Protein AF-A0A9W8HRA4-F1 (afdb_monomer)

Organism: NCBI:txid2761395

Structure (mmCIF, N/CA/C/O backbone):
data_AF-A0A9W8HRA4-F1
#
_entry.id   AF-A0A9W8HRA4-F1
#
loop_
_atom_site.group_PDB
_atom_site.id
_atom_site.type_symbol
_atom_site.label_atom_id
_atom_site.label_alt_id
_atom_site.label_comp_id
_atom_site.label_asym_id
_atom_site.label_entity_id
_atom_site.label_seq_id
_atom_site.pdbx_PDB_ins_code
_atom_site.Cartn_x
_atom_site.Cartn_y
_atom_site.Cartn_z
_atom_site.occupancy
_atom_site.B_iso_or_equiv
_atom_site.auth_seq_id
_atom_site.auth_comp_id
_atom_site.auth_asym_id
_atom_site.auth_atom_id
_atom_site.pdbx_PDB_model_num
ATOM 1 N N . ILE A 1 1 ? 28.328 -7.305 -12.110 1.00 54.47 1 ILE A N 1
ATOM 2 C CA . ILE A 1 1 ? 28.228 -8.445 -13.050 1.00 54.47 1 ILE A CA 1
ATOM 3 C C . ILE A 1 1 ? 28.652 -7.899 -14.398 1.00 54.47 1 ILE A C 1
ATOM 5 O O . ILE A 1 1 ? 27.866 -7.198 -15.022 1.00 54.47 1 ILE A O 1
ATOM 9 N N . THR A 1 2 ? 29.916 -8.087 -14.759 1.00 65.50 2 THR A N 1
ATOM 10 C CA . THR A 1 2 ? 30.423 -7.736 -16.088 1.00 65.50 2 THR A CA 1
ATOM 11 C C . THR A 1 2 ? 29.948 -8.796 -17.074 1.00 65.50 2 THR A C 1
ATOM 13 O O . THR A 1 2 ? 29.948 -9.982 -16.745 1.00 65.50 2 THR A O 1
ATOM 16 N N . LYS A 1 3 ? 29.469 -8.368 -18.239 1.00 78.75 3 LYS A N 1
ATOM 17 C CA . LYS A 1 3 ? 29.063 -9.257 -19.328 1.00 78.75 3 LYS A CA 1
ATOM 18 C C . LYS A 1 3 ? 30.284 -9.712 -20.133 1.00 78.75 3 LYS A C 1
ATOM 20 O O . LYS A 1 3 ? 31.330 -9.053 -20.127 1.00 78.75 3 LYS A O 1
ATOM 25 N N . ASP A 1 4 ? 30.141 -10.844 -20.817 1.00 81.19 4 ASP A N 1
ATOM 26 C CA . ASP A 1 4 ? 31.211 -11.417 -21.643 1.00 81.19 4 ASP A CA 1
ATOM 27 C C . ASP A 1 4 ? 31.395 -10.633 -22.950 1.00 81.19 4 ASP A C 1
ATOM 29 O O . ASP A 1 4 ? 32.503 -10.556 -23.479 1.00 81.19 4 ASP A O 1
ATOM 33 N N . SER A 1 5 ? 30.330 -9.985 -23.432 1.00 82.19 5 SER A N 1
ATOM 34 C CA . SER A 1 5 ? 30.341 -9.125 -24.618 1.00 82.19 5 SER A CA 1
ATOM 35 C C . SER A 1 5 ? 29.725 -7.754 -24.325 1.00 82.19 5 SER A C 1
ATOM 37 O O . SER A 1 5 ? 28.757 -7.644 -23.572 1.00 82.19 5 SER A O 1
ATOM 39 N N . CYS A 1 6 ? 30.274 -6.695 -24.933 1.00 80.44 6 CYS A N 1
ATOM 40 C CA . CYS A 1 6 ? 29.746 -5.335 -24.775 1.00 80.44 6 CYS A CA 1
ATOM 41 C C . CYS A 1 6 ? 28.330 -5.185 -25.360 1.00 80.44 6 CYS A C 1
ATOM 43 O O . CYS A 1 6 ? 27.532 -4.407 -24.849 1.00 80.44 6 CYS A O 1
ATOM 45 N N . GLU A 1 7 ? 27.996 -5.971 -26.386 1.00 78.94 7 GLU A N 1
ATOM 46 C CA . GLU A 1 7 ? 26.699 -5.927 -27.077 1.00 78.94 7 GLU A CA 1
ATOM 47 C C . GLU A 1 7 ? 25.526 -6.390 -26.192 1.00 78.94 7 GLU A C 1
ATOM 49 O O . GLU A 1 7 ? 24.376 -6.043 -26.454 1.00 78.94 7 GLU A O 1
ATOM 54 N N . GLU A 1 8 ? 25.791 -7.114 -25.097 1.00 80.69 8 GLU A N 1
ATOM 55 C CA . GLU A 1 8 ? 24.762 -7.458 -24.107 1.00 80.69 8 GLU A CA 1
ATOM 56 C C . GLU A 1 8 ? 24.318 -6.260 -23.250 1.00 80.69 8 GLU A C 1
ATOM 58 O O . GLU A 1 8 ? 23.271 -6.321 -22.591 1.00 80.69 8 GLU A O 1
ATOM 63 N N . TYR A 1 9 ? 25.084 -5.165 -23.220 1.00 77.25 9 TYR A N 1
ATOM 64 C CA . TYR A 1 9 ? 24.702 -3.975 -22.468 1.00 77.25 9 TYR A CA 1
ATOM 65 C C . TYR A 1 9 ? 23.689 -3.138 -23.253 1.00 77.25 9 TYR A C 1
ATOM 67 O O . TYR A 1 9 ? 24.026 -2.265 -24.047 1.00 77.25 9 TYR A O 1
ATOM 75 N N . VAL A 1 10 ? 22.411 -3.348 -22.940 1.00 72.12 10 VAL A N 1
ATOM 76 C CA . VAL A 1 10 ? 21.287 -2.601 -23.536 1.00 72.12 10 VAL A CA 1
ATOM 77 C C . VAL A 1 10 ? 21.217 -1.144 -23.045 1.00 72.12 10 VAL A C 1
ATOM 79 O O . VAL A 1 10 ? 20.602 -0.288 -23.677 1.00 72.12 10 VAL A O 1
ATOM 82 N N . LYS A 1 11 ? 21.824 -0.835 -21.891 1.00 78.25 11 LYS A N 1
ATOM 83 C CA . LYS A 1 11 ? 21.786 0.498 -21.268 1.00 78.25 11 LYS A CA 1
ATOM 84 C C . LYS A 1 11 ? 23.156 1.164 -21.325 1.00 78.25 11 LYS A C 1
ATOM 86 O O . LYS A 1 11 ? 24.118 0.608 -20.799 1.00 78.25 11 LYS A O 1
ATOM 91 N N . CYS A 1 12 ? 23.197 2.405 -21.810 1.00 75.69 12 CYS A N 1
ATOM 92 C CA . CYS A 1 12 ? 24.415 3.220 -21.863 1.00 75.69 12 CYS A CA 1
ATOM 93 C C . CYS A 1 12 ? 25.149 3.302 -20.517 1.00 75.69 12 CYS A C 1
ATOM 95 O O . CYS A 1 12 ? 26.348 3.071 -20.449 1.00 75.69 12 CYS A O 1
ATOM 97 N N . GLY A 1 13 ? 24.421 3.527 -19.418 1.00 76.31 13 GLY A N 1
ATOM 98 C CA . GLY A 1 13 ? 25.030 3.622 -18.087 1.00 76.31 13 GLY A CA 1
ATOM 99 C C . GLY A 1 13 ? 25.651 2.315 -17.583 1.00 76.31 13 GLY A C 1
ATOM 100 O O . GLY A 1 13 ? 26.594 2.361 -16.811 1.00 76.31 13 GLY A O 1
ATOM 101 N N . ALA A 1 14 ? 25.157 1.150 -18.018 1.00 80.00 14 ALA A N 1
ATOM 102 C CA . ALA A 1 14 ? 25.789 -0.131 -17.690 1.00 80.00 14 ALA A CA 1
ATOM 103 C C . ALA A 1 14 ? 27.007 -0.407 -18.586 1.00 80.00 14 ALA A C 1
ATOM 105 O O . ALA A 1 14 ? 27.986 -0.971 -18.116 1.00 80.00 14 ALA A O 1
ATOM 106 N N . CYS A 1 15 ? 26.946 0.034 -19.846 1.00 82.00 15 CYS A N 1
ATOM 107 C CA . CYS A 1 15 ? 28.043 -0.037 -20.809 1.00 82.00 15 CYS A CA 1
ATOM 108 C C . CYS A 1 15 ? 29.252 0.807 -20.380 1.00 82.00 15 CYS A C 1
ATOM 110 O O . CYS A 1 15 ? 30.371 0.310 -20.364 1.00 82.00 15 CYS A O 1
ATOM 112 N N . ALA A 1 16 ? 29.020 2.059 -19.971 1.00 76.88 16 ALA A N 1
ATOM 113 C CA . ALA A 1 16 ? 30.069 2.997 -19.564 1.00 76.88 16 ALA A CA 1
ATOM 114 C C . ALA A 1 16 ? 30.768 2.623 -18.240 1.00 76.88 16 ALA A C 1
ATOM 116 O O . ALA A 1 16 ? 31.767 3.234 -17.879 1.00 76.88 16 ALA A O 1
ATOM 117 N N . LEU A 1 17 ? 30.243 1.635 -17.504 1.00 78.94 17 LEU A N 1
ATOM 118 C CA . LEU A 1 17 ? 30.876 1.089 -16.298 1.00 78.94 17 LEU A CA 1
ATOM 119 C C . LEU A 1 17 ? 31.884 -0.032 -16.605 1.00 78.94 17 LEU A C 1
ATOM 121 O O . LEU A 1 17 ? 32.605 -0.445 -15.700 1.00 78.94 17 LEU A O 1
ATOM 125 N N . ASP A 1 18 ? 31.913 -0.560 -17.833 1.00 81.62 18 ASP A N 1
ATOM 126 C CA . ASP A 1 18 ? 32.880 -1.574 -18.266 1.00 81.62 18 ASP A CA 1
ATOM 127 C C . ASP A 1 18 ? 34.018 -0.891 -19.038 1.00 81.62 18 ASP A C 1
ATOM 129 O O . ASP A 1 18 ? 33.813 -0.379 -20.137 1.00 81.62 18 ASP A O 1
ATOM 133 N N . ASP A 1 19 ? 35.235 -0.908 -18.486 1.00 84.06 19 ASP A N 1
ATOM 134 C CA . ASP A 1 19 ? 36.402 -0.200 -19.041 1.00 84.06 19 ASP A CA 1
ATOM 135 C C . ASP A 1 19 ? 36.758 -0.607 -20.483 1.00 84.06 19 ASP A C 1
ATOM 137 O O . ASP A 1 19 ? 37.443 0.136 -21.198 1.00 84.06 19 ASP A O 1
ATOM 141 N N . ARG A 1 20 ? 36.306 -1.790 -20.919 1.00 84.69 20 ARG A N 1
ATOM 142 C CA . ARG A 1 20 ? 36.556 -2.353 -22.255 1.00 84.69 20 ARG A CA 1
ATOM 143 C C . ARG A 1 20 ? 35.586 -1.817 -23.311 1.00 84.69 20 ARG A C 1
ATOM 145 O O . ARG A 1 20 ? 35.891 -1.871 -24.506 1.00 84.69 20 ARG A O 1
ATOM 152 N N . CYS A 1 21 ? 34.430 -1.324 -22.882 1.00 84.38 21 CYS A N 1
ATOM 153 C CA . CYS A 1 21 ? 33.330 -0.921 -23.743 1.00 84.38 21 CYS A CA 1
ATOM 154 C C . CYS A 1 21 ? 33.237 0.607 -23.845 1.00 84.38 21 CYS A C 1
ATOM 156 O O . CYS A 1 21 ? 33.738 1.335 -22.991 1.00 84.38 21 CYS A O 1
ATOM 158 N N . ASN A 1 22 ? 32.615 1.101 -24.912 1.00 82.56 22 ASN A N 1
ATOM 159 C CA . ASN A 1 22 ? 32.216 2.496 -25.044 1.00 82.56 22 ASN A CA 1
ATOM 160 C C . ASN A 1 22 ? 30.891 2.586 -25.836 1.00 82.56 22 ASN A C 1
ATOM 162 O O . ASN A 1 22 ? 30.469 1.616 -26.476 1.00 82.56 22 ASN A O 1
ATOM 166 N N . TRP A 1 23 ? 30.190 3.713 -25.749 1.00 81.44 23 TRP A N 1
ATOM 167 C CA . TRP A 1 23 ? 28.842 3.872 -26.299 1.00 81.44 23 TRP A CA 1
ATOM 168 C C . TRP A 1 23 ? 28.837 4.726 -27.568 1.00 81.44 23 TRP A C 1
ATOM 170 O O . TRP A 1 23 ? 29.483 5.771 -27.608 1.00 81.44 23 TRP A O 1
ATOM 180 N N . SER A 1 24 ? 28.070 4.321 -28.588 1.00 77.94 24 SER A N 1
ATOM 181 C CA . SER A 1 24 ? 27.769 5.181 -29.744 1.00 77.94 24 SER A CA 1
ATOM 182 C C . SER A 1 24 ? 26.401 5.855 -29.552 1.00 77.94 24 SER A C 1
ATOM 184 O O . SER A 1 24 ? 25.370 5.170 -29.543 1.00 77.94 24 SER A O 1
ATOM 186 N N . PRO A 1 25 ? 26.343 7.194 -29.420 1.00 69.56 25 PRO A N 1
ATOM 187 C CA . PRO A 1 25 ? 25.083 7.931 -29.315 1.00 69.56 25 PRO A CA 1
ATOM 188 C C . PRO A 1 25 ? 24.242 7.860 -30.595 1.00 69.56 25 PRO A C 1
ATOM 190 O O . PRO A 1 25 ? 23.014 7.829 -30.514 1.00 69.56 25 PRO A O 1
ATOM 193 N N . GLY A 1 26 ? 24.893 7.823 -31.765 1.00 67.81 26 GLY A N 1
ATOM 194 C CA . GLY A 1 26 ? 24.232 7.818 -33.071 1.00 67.81 26 GLY A CA 1
ATOM 195 C C . GLY A 1 26 ? 23.498 6.511 -33.370 1.00 67.81 26 GLY A C 1
ATOM 196 O O . GLY A 1 26 ? 22.400 6.528 -33.927 1.00 67.81 26 GLY A O 1
ATOM 197 N N . SER A 1 27 ? 24.070 5.380 -32.951 1.00 70.25 27 SER A N 1
ATOM 198 C CA . SER A 1 27 ? 23.511 4.042 -33.194 1.00 70.25 27 SER A CA 1
ATOM 199 C C . SER A 1 27 ? 22.854 3.406 -31.961 1.00 70.25 27 SER A C 1
ATOM 201 O O . SER A 1 27 ? 22.077 2.461 -32.097 1.00 70.25 27 SER A O 1
ATOM 203 N N . GLY A 1 28 ? 23.078 3.957 -30.763 1.00 75.62 28 GLY A N 1
ATOM 204 C CA . GLY A 1 28 ? 22.444 3.513 -29.521 1.00 75.62 28 GLY A CA 1
ATOM 205 C C . GLY A 1 28 ? 22.877 2.116 -29.073 1.00 75.62 28 GLY A C 1
ATOM 206 O O . GLY A 1 28 ? 22.085 1.410 -28.447 1.00 75.62 28 GLY A O 1
ATOM 207 N N . ILE A 1 29 ? 24.102 1.718 -29.421 1.00 77.81 29 ILE A N 1
ATOM 208 C CA . ILE A 1 29 ? 24.689 0.416 -29.094 1.00 77.81 29 ILE A CA 1
ATOM 209 C C . ILE A 1 29 ? 25.944 0.580 -28.235 1.00 77.81 29 ILE A C 1
ATOM 211 O O . ILE A 1 29 ? 26.670 1.574 -28.325 1.00 77.81 29 ILE A O 1
ATOM 215 N N . CYS A 1 30 ? 26.198 -0.435 -27.413 1.00 83.00 30 CYS A N 1
ATOM 216 C CA . CYS A 1 30 ? 27.433 -0.590 -26.662 1.00 83.00 30 CYS A CA 1
ATOM 217 C C . CYS A 1 30 ? 28.392 -1.493 -27.439 1.00 83.00 30 CYS A C 1
ATOM 219 O O . CYS A 1 30 ? 28.029 -2.616 -27.791 1.00 83.00 30 CYS A O 1
ATOM 221 N N . ALA A 1 31 ? 29.615 -1.028 -27.686 1.00 84.62 31 ALA A N 1
ATOM 222 C CA . ALA A 1 31 ? 30.614 -1.780 -28.437 1.00 84.62 31 ALA A CA 1
ATOM 223 C C . ALA A 1 31 ? 31.995 -1.694 -27.777 1.00 84.62 31 ALA A C 1
ATOM 225 O O . ALA A 1 31 ? 32.250 -0.857 -26.913 1.00 84.62 31 ALA A O 1
ATOM 226 N N . LEU A 1 32 ? 32.902 -2.590 -28.169 1.00 84.75 32 LEU A N 1
ATOM 227 C CA . LEU A 1 32 ? 34.288 -2.556 -27.703 1.00 84.75 32 LEU A CA 1
ATOM 228 C C . LEU A 1 32 ? 34.997 -1.300 -28.219 1.00 84.75 32 LEU A C 1
ATOM 230 O O . LEU A 1 32 ? 34.822 -0.913 -29.379 1.00 84.75 32 LEU A O 1
ATOM 234 N N . LYS A 1 33 ? 35.892 -0.742 -27.394 1.00 79.56 33 LYS A N 1
ATOM 235 C CA . LYS A 1 33 ? 36.786 0.365 -27.787 1.00 79.56 33 LYS A CA 1
ATOM 236 C C . LYS A 1 33 ? 37.674 0.026 -28.993 1.00 79.56 33 LYS A C 1
ATOM 238 O O . LYS A 1 33 ? 38.192 0.918 -29.639 1.00 79.56 33 LYS A O 1
ATOM 243 N N . THR A 1 34 ? 37.854 -1.251 -29.317 1.00 76.31 34 THR A N 1
ATOM 244 C CA . THR A 1 34 ? 38.637 -1.717 -30.472 1.00 76.31 34 THR A CA 1
ATOM 245 C C . THR A 1 34 ? 37.792 -2.021 -31.712 1.00 76.31 34 THR A C 1
ATOM 247 O O . THR A 1 34 ? 38.329 -2.492 -32.713 1.00 76.31 34 THR A O 1
ATOM 250 N N . SER A 1 35 ? 36.474 -1.806 -31.660 1.00 73.06 35 SER A N 1
ATOM 251 C CA . SER A 1 35 ? 35.592 -2.055 -32.803 1.00 73.06 35 SER A CA 1
ATOM 252 C C . SER A 1 35 ? 35.799 -1.013 -33.907 1.00 73.06 35 SER A C 1
ATOM 254 O O . SER A 1 35 ? 36.172 0.128 -33.646 1.00 73.06 35 SER A O 1
ATOM 256 N N . SER A 1 36 ? 35.502 -1.382 -35.156 1.00 66.31 36 SER A N 1
ATOM 257 C CA . SER A 1 36 ? 35.582 -0.498 -36.333 1.00 66.31 36 SER A CA 1
ATOM 258 C C . SER A 1 36 ? 34.650 0.719 -36.279 1.00 66.31 36 SER A C 1
ATOM 260 O O . SER A 1 36 ? 34.654 1.537 -37.190 1.00 66.31 36 SER A O 1
ATOM 262 N N . LEU A 1 37 ? 33.824 0.810 -35.239 1.00 64.31 37 LEU A N 1
ATOM 263 C CA . LEU A 1 37 ? 32.931 1.926 -34.966 1.00 64.31 37 LEU A CA 1
ATOM 264 C C . LEU A 1 37 ? 33.610 3.013 -34.115 1.00 64.31 37 LEU A C 1
ATOM 266 O O . LEU A 1 37 ? 32.964 4.013 -33.835 1.00 64.31 37 LEU A O 1
ATOM 270 N N . TYR A 1 38 ? 34.875 2.831 -33.699 1.00 66.50 38 TYR A N 1
ATOM 271 C CA . TYR A 1 38 ? 35.577 3.667 -32.709 1.00 66.50 38 TYR A CA 1
ATOM 272 C C . TYR A 1 38 ? 35.459 5.181 -32.933 1.00 66.50 38 TYR A C 1
ATOM 274 O O . TYR A 1 38 ? 35.296 5.913 -31.962 1.00 66.50 38 TYR A O 1
ATOM 282 N N . ASP A 1 39 ? 35.468 5.642 -34.186 1.00 64.38 39 ASP A N 1
ATOM 283 C CA . ASP A 1 39 ? 35.347 7.069 -34.521 1.00 64.38 39 ASP A CA 1
ATOM 284 C C . ASP A 1 39 ? 33.977 7.689 -34.155 1.00 64.38 39 ASP A C 1
ATOM 286 O O . ASP A 1 39 ? 33.861 8.910 -34.089 1.00 64.38 39 ASP A O 1
ATOM 290 N N . ASP A 1 40 ? 32.954 6.871 -33.880 1.00 66.94 40 ASP A N 1
ATOM 291 C CA . ASP A 1 40 ? 31.604 7.279 -33.450 1.00 66.94 40 ASP A CA 1
ATOM 292 C C . ASP A 1 40 ? 31.299 6.899 -31.981 1.00 66.94 40 ASP A C 1
ATOM 294 O O . ASP A 1 40 ? 30.178 7.075 -31.495 1.00 66.94 40 ASP A O 1
ATOM 298 N N . LEU A 1 41 ? 32.281 6.352 -31.249 1.00 67.50 41 LEU A N 1
ATOM 299 C CA . LEU A 1 41 ? 32.136 6.026 -29.828 1.00 67.50 41 LEU A CA 1
ATOM 300 C C . LEU A 1 41 ? 32.579 7.219 -28.970 1.00 67.50 41 LEU A C 1
ATOM 302 O O . LEU A 1 41 ? 33.697 7.718 -29.087 1.00 67.50 41 LEU A O 1
ATOM 306 N N . THR A 1 42 ? 31.724 7.642 -28.042 1.00 64.25 42 THR A N 1
ATOM 307 C CA . THR A 1 42 ? 32.019 8.730 -27.101 1.00 64.25 42 THR A CA 1
ATOM 308 C C . THR A 1 42 ? 31.694 8.299 -25.677 1.00 64.25 42 THR A C 1
ATOM 310 O O . THR A 1 42 ? 30.650 7.692 -25.458 1.00 64.25 42 THR A O 1
ATOM 313 N N . ASP A 1 43 ? 32.496 8.730 -24.695 1.00 59.59 43 ASP A N 1
ATOM 314 C CA . ASP A 1 43 ? 32.185 8.558 -23.257 1.00 59.59 43 ASP A CA 1
ATOM 315 C C . ASP A 1 43 ? 30.894 9.292 -22.832 1.00 59.59 43 ASP A C 1
ATOM 317 O O . ASP A 1 43 ? 30.400 9.150 -21.711 1.00 59.59 43 ASP A O 1
ATOM 321 N N . ILE A 1 44 ? 30.332 10.109 -23.726 1.00 64.06 44 ILE A N 1
ATOM 322 C CA . ILE A 1 44 ? 29.118 10.868 -23.485 1.00 64.06 44 ILE A CA 1
ATOM 323 C C . ILE A 1 44 ? 27.927 9.945 -23.730 1.00 64.06 44 ILE A C 1
ATOM 325 O O . ILE A 1 44 ? 27.404 9.813 -24.837 1.00 64.06 44 ILE A O 1
ATOM 329 N N . CYS A 1 45 ? 27.455 9.329 -22.651 1.00 67.44 45 CYS A N 1
ATOM 330 C CA . CYS A 1 45 ? 26.095 8.826 -22.588 1.00 67.44 45 CYS A CA 1
ATOM 331 C C . CYS A 1 45 ? 25.121 10.007 -22.679 1.00 67.44 45 CYS A C 1
ATOM 333 O O . CYS A 1 45 ? 24.633 10.491 -21.654 1.00 67.44 45 CYS A O 1
ATOM 335 N N . GLU A 1 46 ? 24.805 10.455 -23.897 1.00 60.69 46 GLU A N 1
ATOM 336 C CA . GLU A 1 46 ? 23.634 11.295 -24.151 1.00 60.69 46 GLU A CA 1
ATOM 337 C C . GLU A 1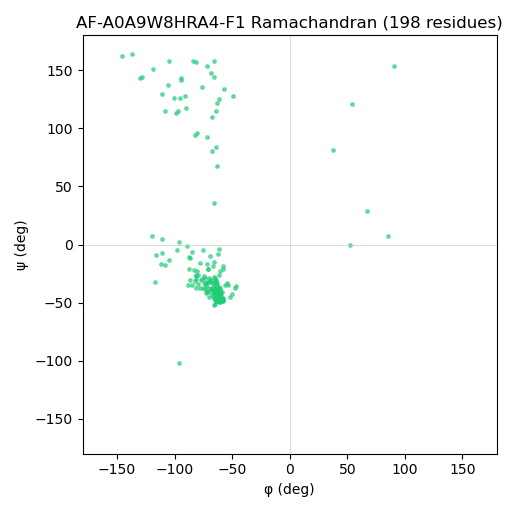 46 ? 22.405 10.416 -23.899 1.00 60.69 46 GLU A C 1
ATOM 339 O O . GLU A 1 46 ? 21.823 9.778 -24.781 1.00 60.69 46 GLU A O 1
ATOM 344 N N . SER A 1 47 ? 22.069 10.288 -22.618 1.00 55.41 47 SER A N 1
ATOM 345 C CA . SER A 1 47 ? 20.827 9.697 -22.165 1.00 55.41 47 SER A CA 1
ATOM 346 C C . SER A 1 47 ? 19.709 10.358 -22.964 1.00 55.41 47 SER A C 1
ATOM 348 O O . SER A 1 47 ? 19.639 11.589 -23.012 1.00 55.41 47 SER A O 1
ATOM 350 N N . ARG A 1 48 ? 18.836 9.563 -23.602 1.00 54.06 48 ARG A N 1
ATOM 351 C CA . ARG A 1 48 ? 17.577 10.039 -24.199 1.00 54.06 48 ARG A CA 1
ATOM 352 C C . ARG A 1 48 ? 16.670 10.584 -23.084 1.00 54.06 48 ARG A C 1
ATOM 354 O O . ARG A 1 48 ? 15.624 10.031 -22.775 1.00 54.06 48 ARG A O 1
ATOM 361 N N . THR A 1 49 ? 17.073 11.692 -22.469 1.00 54.81 49 THR A N 1
ATOM 362 C CA . THR A 1 49 ? 16.418 12.347 -21.338 1.00 54.81 49 THR A CA 1
ATOM 363 C C . THR A 1 49 ? 15.205 13.161 -21.774 1.00 54.81 49 THR A C 1
ATOM 365 O O . THR A 1 49 ? 14.373 13.513 -20.941 1.00 54.81 49 THR A O 1
ATOM 368 N N . ALA A 1 50 ? 15.063 13.462 -23.069 1.00 48.12 50 ALA A N 1
ATOM 369 C CA . ALA A 1 50 ? 13.971 14.293 -23.57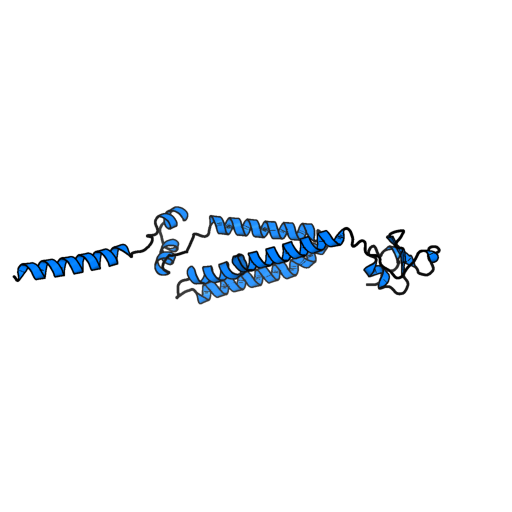3 1.00 48.12 50 ALA A CA 1
ATOM 370 C C . ALA A 1 50 ? 12.585 13.641 -23.392 1.00 48.12 50 ALA A C 1
ATOM 372 O O . ALA A 1 50 ? 11.622 14.355 -23.127 1.00 48.12 50 ALA A O 1
ATOM 373 N N . GLN A 1 51 ? 12.490 12.304 -23.436 1.00 47.50 51 GLN A N 1
ATOM 374 C CA . GLN A 1 51 ? 11.267 11.573 -23.067 1.00 47.50 51 GLN A CA 1
ATOM 375 C C . GLN A 1 51 ? 11.198 11.250 -21.556 1.00 47.50 51 GLN A C 1
ATOM 377 O O . GLN A 1 51 ? 10.116 11.069 -21.006 1.00 47.50 51 GLN A O 1
ATOM 382 N N . GLU A 1 52 ? 12.336 11.238 -20.856 1.00 53.81 52 GLU A N 1
ATOM 383 C CA . GLU A 1 52 ? 12.434 10.894 -19.427 1.00 53.81 52 GLU A CA 1
ATOM 384 C C . GLU A 1 52 ? 12.073 12.055 -18.485 1.00 53.81 52 GLU A C 1
ATOM 386 O O . GLU A 1 52 ? 11.637 11.809 -17.361 1.00 53.81 52 GLU A O 1
ATOM 391 N N . LYS A 1 53 ? 12.217 13.324 -18.899 1.00 56.19 53 LYS A N 1
ATOM 392 C CA . LYS A 1 53 ? 11.910 14.479 -18.025 1.00 56.19 53 LYS A CA 1
ATOM 393 C C . LYS A 1 53 ? 10.435 14.533 -17.617 1.00 56.19 53 LYS A C 1
ATOM 395 O O . LYS A 1 53 ? 10.133 14.818 -16.460 1.00 56.19 53 LYS A O 1
ATOM 400 N N . SER A 1 54 ? 9.518 14.245 -18.542 1.00 62.28 54 SER A N 1
ATOM 401 C CA . SER A 1 54 ? 8.078 14.216 -18.254 1.00 62.28 54 SER A CA 1
ATOM 402 C C . SER A 1 54 ? 7.693 12.992 -17.417 1.00 62.28 54 SER A C 1
ATOM 404 O O . SER A 1 54 ? 6.946 13.124 -16.448 1.00 62.28 54 SER A O 1
ATOM 406 N N . GLY A 1 55 ? 8.257 11.821 -17.731 1.00 72.00 55 GLY A N 1
ATOM 407 C CA . GLY A 1 55 ? 8.022 10.582 -16.985 1.00 72.00 55 GLY A CA 1
ATOM 408 C C . GLY A 1 55 ? 8.555 10.624 -15.551 1.00 72.00 55 GLY A C 1
ATOM 409 O O . GLY A 1 55 ? 7.875 10.175 -14.632 1.00 72.00 55 GLY A O 1
ATOM 410 N N . THR A 1 56 ? 9.725 11.229 -15.336 1.00 79.88 56 THR A N 1
ATOM 411 C CA . THR A 1 56 ? 10.348 11.345 -14.008 1.00 79.88 56 THR A CA 1
ATOM 412 C C . THR A 1 56 ? 9.519 12.226 -13.078 1.00 79.88 56 THR A C 1
ATOM 414 O O . THR A 1 56 ? 9.250 11.832 -11.943 1.00 79.88 56 THR A O 1
ATOM 417 N N . TRP A 1 57 ? 9.051 13.390 -13.548 1.00 85.06 57 TRP A N 1
ATOM 418 C CA . TRP A 1 57 ? 8.190 14.251 -12.731 1.00 85.06 57 TRP A CA 1
ATOM 419 C C . TRP A 1 57 ? 6.830 13.630 -12.456 1.00 85.06 57 TRP A C 1
ATOM 421 O O . TRP A 1 57 ? 6.325 13.763 -11.344 1.00 85.06 57 TRP A O 1
ATOM 431 N N . LEU A 1 58 ? 6.263 12.910 -13.425 1.00 86.12 58 LEU A N 1
ATOM 432 C CA . LEU A 1 58 ? 5.020 12.176 -13.219 1.00 86.12 58 LEU A CA 1
ATOM 433 C C . LEU A 1 58 ? 5.193 11.058 -12.180 1.00 86.12 58 LEU A C 1
ATOM 435 O O . LEU A 1 58 ? 4.375 10.943 -11.269 1.00 86.12 58 LEU A O 1
ATOM 439 N N . ALA A 1 59 ? 6.278 10.282 -12.262 1.00 85.75 59 ALA A N 1
ATOM 440 C CA . ALA A 1 59 ? 6.596 9.243 -11.287 1.00 85.75 59 ALA A CA 1
ATOM 441 C C . ALA A 1 59 ? 6.796 9.836 -9.882 1.00 85.75 59 ALA A C 1
ATOM 443 O O . ALA A 1 59 ? 6.194 9.357 -8.922 1.00 85.75 59 ALA A O 1
ATOM 444 N N . LEU A 1 60 ? 7.554 10.930 -9.763 1.00 88.50 60 LEU A N 1
ATOM 445 C CA . LEU A 1 60 ? 7.771 11.627 -8.493 1.00 88.50 60 LEU A CA 1
ATOM 446 C C . LEU A 1 60 ? 6.475 12.197 -7.911 1.00 88.50 60 LEU A C 1
ATOM 448 O O . LEU A 1 60 ? 6.182 11.966 -6.740 1.00 88.50 60 LEU A O 1
ATOM 452 N N . ALA A 1 61 ? 5.671 12.891 -8.719 1.00 92.38 61 ALA A N 1
ATOM 453 C CA . ALA A 1 61 ? 4.382 13.422 -8.284 1.00 92.38 61 ALA A CA 1
ATOM 454 C C . ALA A 1 61 ? 3.444 12.299 -7.820 1.00 92.38 61 ALA A C 1
ATOM 456 O O . ALA A 1 61 ? 2.812 12.418 -6.770 1.00 92.38 61 ALA A O 1
ATOM 457 N N . SER A 1 62 ? 3.396 11.183 -8.556 1.00 88.69 62 SER A N 1
ATOM 458 C CA . SER A 1 62 ? 2.570 10.028 -8.196 1.00 88.69 62 SER A CA 1
ATOM 459 C C . SER A 1 62 ? 3.021 9.366 -6.889 1.00 88.69 62 SER A C 1
ATOM 461 O O . SER A 1 62 ? 2.180 9.020 -6.062 1.00 88.69 62 SER A O 1
ATOM 463 N N . LEU A 1 63 ? 4.334 9.268 -6.650 1.00 89.94 63 LEU A N 1
ATOM 464 C CA . LEU A 1 63 ? 4.891 8.742 -5.406 1.00 89.94 63 LEU A CA 1
ATOM 465 C C . LEU A 1 63 ? 4.559 9.650 -4.217 1.00 89.94 63 LEU A C 1
ATOM 467 O O . LEU A 1 63 ? 4.120 9.160 -3.180 1.00 89.94 63 LEU A O 1
ATOM 471 N N . ILE A 1 64 ? 4.731 10.967 -4.367 1.00 94.69 64 ILE A N 1
ATOM 472 C CA . ILE A 1 64 ? 4.403 11.941 -3.316 1.00 94.69 64 ILE A CA 1
ATOM 473 C C . ILE A 1 64 ? 2.915 11.864 -2.975 1.00 94.69 64 ILE A C 1
ATOM 475 O O . ILE A 1 64 ? 2.551 11.790 -1.802 1.00 94.69 64 ILE A O 1
ATOM 479 N N . PHE A 1 65 ? 2.056 11.836 -3.994 1.00 93.12 65 PHE A N 1
ATOM 480 C CA . PHE A 1 65 ? 0.616 11.704 -3.810 1.00 93.12 65 PHE A CA 1
ATOM 481 C C . PHE A 1 65 ? 0.248 10.393 -3.104 1.00 93.12 65 PHE A C 1
ATOM 483 O O . PHE A 1 65 ? -0.527 10.406 -2.148 1.00 93.12 65 PHE A O 1
ATOM 490 N N . TYR A 1 66 ? 0.851 9.2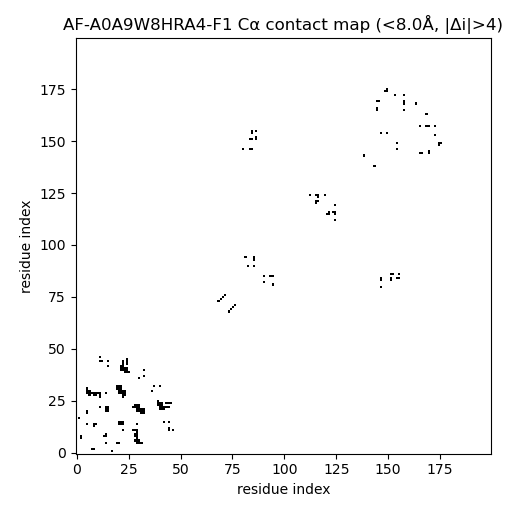73 -3.514 1.00 89.25 66 TYR A N 1
ATOM 491 C CA . TYR A 1 66 ? 0.670 7.977 -2.863 1.00 89.25 66 TYR A CA 1
ATOM 492 C C . TYR A 1 66 ? 1.056 8.022 -1.378 1.00 89.25 66 TYR A C 1
ATOM 494 O O . TYR A 1 66 ? 0.269 7.606 -0.528 1.00 89.25 66 TYR A O 1
ATOM 502 N N . VAL A 1 67 ? 2.225 8.578 -1.045 1.00 91.25 67 VAL A N 1
ATOM 503 C CA . VAL A 1 67 ? 2.696 8.690 0.345 1.00 91.25 67 VAL A CA 1
ATOM 504 C C . VAL A 1 67 ? 1.789 9.607 1.169 1.00 91.25 67 VAL A C 1
ATOM 506 O O . VAL A 1 67 ? 1.477 9.282 2.313 1.00 91.25 67 VAL A O 1
ATOM 509 N N . ALA A 1 68 ? 1.312 10.716 0.598 1.00 91.88 68 ALA A N 1
ATOM 510 C CA . ALA A 1 68 ? 0.383 11.621 1.272 1.00 91.88 68 ALA A CA 1
ATOM 511 C C . ALA A 1 68 ? -0.953 10.934 1.600 1.00 91.88 68 ALA A C 1
ATOM 513 O O . ALA A 1 68 ? -1.429 11.009 2.734 1.00 91.88 68 ALA A O 1
ATOM 514 N N . MET A 1 69 ? -1.535 10.211 0.638 1.00 89.19 69 MET A N 1
ATOM 515 C CA . MET A 1 69 ? -2.768 9.445 0.855 1.00 89.19 69 MET A CA 1
ATOM 516 C C . MET A 1 69 ? -2.565 8.308 1.860 1.00 89.19 69 MET A C 1
ATOM 518 O O . MET A 1 69 ? -3.422 8.076 2.713 1.00 89.19 69 MET A O 1
ATOM 522 N N . TYR A 1 70 ? -1.416 7.631 1.808 1.00 87.44 70 TYR A N 1
ATOM 523 C CA . TYR A 1 70 ? -1.053 6.617 2.792 1.00 87.44 70 TYR A CA 1
ATOM 524 C C . TYR A 1 70 ? -0.975 7.214 4.202 1.00 87.44 70 TYR A C 1
ATOM 526 O O . TYR A 1 70 ? -1.554 6.652 5.126 1.00 87.44 70 TYR A O 1
ATOM 534 N N . ALA A 1 71 ? -0.336 8.374 4.371 1.00 87.88 71 ALA A N 1
ATOM 535 C CA . ALA A 1 71 ? -0.202 9.032 5.668 1.00 87.88 71 ALA A CA 1
ATOM 536 C C . ALA A 1 71 ? -1.557 9.426 6.282 1.00 87.88 71 ALA A C 1
ATOM 538 O O . ALA A 1 71 ? -1.764 9.231 7.478 1.00 87.88 71 ALA A O 1
ATOM 539 N N . VAL A 1 72 ? -2.493 9.945 5.480 1.00 85.88 72 VAL A N 1
ATOM 540 C CA . VAL A 1 72 ? -3.830 10.337 5.966 1.00 85.88 72 VAL A CA 1
ATOM 541 C C . VAL A 1 72 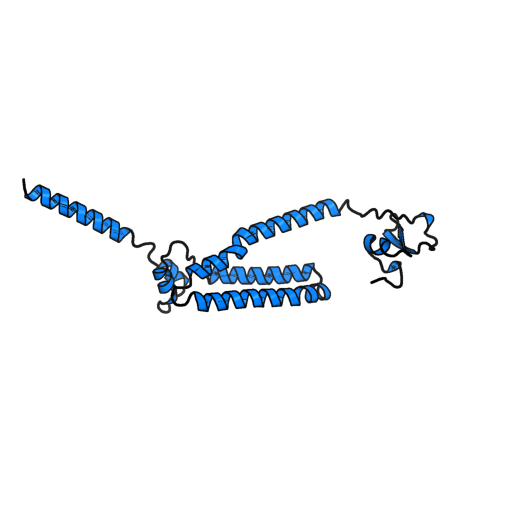? -4.723 9.118 6.217 1.00 85.88 72 VAL A C 1
ATOM 543 O O . VAL A 1 72 ? -5.498 9.104 7.170 1.00 85.88 72 VAL A O 1
ATOM 546 N N . GLY A 1 73 ? -4.623 8.100 5.362 1.00 83.38 73 GLY A N 1
ATOM 547 C CA . GLY A 1 73 ? -5.475 6.920 5.399 1.00 83.38 73 GLY A CA 1
ATOM 548 C C . GLY A 1 73 ? -4.841 5.747 6.144 1.00 83.38 73 GLY A C 1
ATOM 549 O O . GLY A 1 73 ? -4.848 5.675 7.373 1.00 83.38 73 GLY A O 1
ATOM 550 N N . LEU A 1 74 ? -4.318 4.793 5.369 1.00 80.94 74 LEU A N 1
ATOM 551 C CA . LEU A 1 74 ? -3.863 3.473 5.831 1.00 80.94 74 LEU A CA 1
ATOM 552 C C . LEU A 1 74 ? -2.733 3.516 6.871 1.00 80.94 74 LEU A C 1
ATOM 554 O O . LEU A 1 74 ? -2.569 2.560 7.623 1.00 80.94 74 LEU A O 1
ATOM 558 N N . GLY A 1 75 ? -1.968 4.604 6.930 1.00 83.00 75 GLY A N 1
ATOM 559 C CA . GLY A 1 75 ? -0.866 4.776 7.868 1.00 83.00 75 GLY A CA 1
ATOM 560 C C . GLY A 1 75 ? -1.321 5.006 9.307 1.00 83.00 75 GLY A C 1
ATOM 561 O O . GLY A 1 75 ? -0.659 4.524 10.219 1.00 83.00 75 GLY A O 1
ATOM 562 N N . ASN A 1 76 ? -2.450 5.694 9.520 1.00 83.88 76 ASN A N 1
ATOM 563 C CA . ASN A 1 76 ? -2.935 6.063 10.857 1.00 83.88 76 ASN A CA 1
ATOM 564 C C . ASN A 1 76 ? -4.289 5.428 11.215 1.00 83.88 76 ASN A C 1
ATOM 566 O O . ASN A 1 76 ? -4.513 5.094 12.380 1.00 83.88 76 ASN A O 1
ATOM 570 N N . LEU A 1 77 ? -5.178 5.209 10.237 1.00 85.69 77 LEU A N 1
ATOM 571 C CA . LEU A 1 77 ? -6.529 4.684 10.478 1.00 85.69 77 LEU A CA 1
ATOM 572 C C . LEU A 1 77 ? -6.555 3.323 11.196 1.00 85.69 77 LEU A C 1
ATOM 574 O O . LEU A 1 77 ? -7.304 3.211 12.164 1.00 85.69 77 LEU A O 1
ATOM 578 N N . PRO A 1 78 ? -5.769 2.296 10.806 1.00 84.94 78 PRO A N 1
ATOM 579 C CA . PRO A 1 78 ? -5.846 0.985 11.454 1.00 84.94 78 PRO A CA 1
ATOM 580 C C . PRO A 1 78 ? -5.473 1.037 12.936 1.00 84.94 78 PRO A C 1
ATOM 582 O O . PRO A 1 78 ? -6.132 0.411 13.763 1.00 84.94 78 PRO A O 1
ATOM 585 N N . TRP A 1 79 ? -4.457 1.832 13.281 1.00 85.12 79 TRP A N 1
ATOM 586 C CA . TRP A 1 79 ? -4.008 2.010 14.662 1.00 85.12 79 TRP A CA 1
ATOM 587 C C . TRP A 1 79 ? -5.036 2.766 15.502 1.00 85.12 79 TRP A C 1
ATOM 589 O O . TRP A 1 79 ? -5.271 2.413 16.659 1.00 85.12 79 TRP A O 1
ATOM 599 N N . LEU A 1 80 ? -5.681 3.773 14.907 1.00 85.00 80 LEU A N 1
ATOM 600 C CA . LEU A 1 80 ? -6.744 4.534 15.551 1.00 85.00 80 LEU A CA 1
ATOM 601 C C . LEU A 1 80 ? -7.971 3.652 15.812 1.00 85.00 80 LEU A C 1
ATOM 603 O O . LEU A 1 80 ? -8.409 3.529 16.954 1.00 85.00 80 LEU A O 1
ATOM 607 N N . ILE A 1 81 ? -8.466 2.964 14.783 1.00 82.00 81 ILE A N 1
ATOM 608 C CA . ILE A 1 81 ? -9.640 2.087 14.868 1.00 82.00 81 ILE A CA 1
ATOM 609 C C . ILE A 1 81 ? -9.399 0.947 15.866 1.00 82.00 81 ILE A C 1
ATOM 611 O O . ILE A 1 81 ? -10.269 0.628 16.673 1.00 82.00 81 ILE A O 1
ATOM 615 N N . GLN A 1 82 ? -8.195 0.371 15.889 1.00 82.12 82 GLN A N 1
ATOM 616 C CA . GLN A 1 82 ? -7.794 -0.626 16.884 1.00 82.12 82 GLN A CA 1
ATOM 617 C C . GLN A 1 82 ? -7.939 -0.111 18.328 1.00 82.12 82 GLN A C 1
ATOM 619 O O . GLN A 1 82 ? -8.293 -0.876 19.228 1.00 82.12 82 GLN A O 1
ATOM 624 N N . SER A 1 83 ? -7.698 1.179 18.570 1.00 82.44 83 SER A N 1
ATOM 625 C CA . SER A 1 83 ? -7.895 1.780 19.891 1.00 82.44 83 SER A CA 1
ATOM 626 C C . SER A 1 83 ? -9.374 2.032 20.227 1.00 82.44 83 SER A C 1
ATOM 628 O O . SER A 1 83 ? -9.746 1.929 21.398 1.00 82.44 83 SER A O 1
ATOM 630 N N . GLU A 1 84 ? -10.220 2.283 19.223 1.00 80.50 84 GLU A N 1
ATOM 631 C CA . GLU A 1 84 ? -11.661 2.539 19.377 1.00 80.50 84 GLU A CA 1
ATOM 632 C C . GLU A 1 84 ? -12.497 1.258 19.521 1.00 80.50 84 GLU A C 1
ATOM 634 O O . GLU A 1 84 ? -13.445 1.228 20.302 1.00 80.50 84 GLU A O 1
ATOM 639 N N . ILE A 1 85 ? -12.144 0.182 18.809 1.00 76.62 85 ILE A N 1
ATOM 640 C CA . ILE A 1 85 ? -12.916 -1.073 18.797 1.00 76.62 85 ILE A CA 1
ATOM 641 C C . ILE A 1 85 ? -12.661 -1.911 20.056 1.00 76.62 85 ILE A C 1
ATOM 643 O O . ILE A 1 85 ? -13.571 -2.560 20.576 1.00 76.62 85 ILE A O 1
ATOM 647 N N . PHE A 1 86 ? -11.423 -1.940 20.559 1.00 78.88 86 PHE A N 1
ATOM 648 C CA . PHE A 1 86 ? -11.076 -2.823 21.671 1.00 78.88 86 PHE A CA 1
ATOM 649 C C . PHE A 1 86 ? -11.287 -2.161 23.039 1.00 78.88 86 PHE A C 1
ATOM 651 O O . PHE A 1 86 ? -10.586 -1.213 23.406 1.00 78.88 86 PHE A O 1
ATOM 658 N N . GLY A 1 87 ? -12.199 -2.733 23.833 1.00 73.75 87 GLY A N 1
ATOM 659 C CA . GLY A 1 87 ? -12.443 -2.355 25.229 1.00 73.75 87 GLY A CA 1
ATOM 660 C C . GLY A 1 87 ? -11.256 -2.648 26.162 1.00 73.75 87 GLY A C 1
ATOM 661 O O . GLY A 1 87 ? -10.411 -3.504 25.878 1.00 73.75 87 GLY A O 1
ATOM 662 N N . GLN A 1 88 ? -11.199 -1.949 27.304 1.00 74.62 88 GLN A N 1
ATOM 663 C CA . GLN A 1 88 ? -10.018 -1.895 28.185 1.00 74.62 88 GLN A CA 1
ATOM 664 C C . GLN A 1 88 ? -9.487 -3.270 28.637 1.00 74.62 88 GLN A C 1
ATOM 666 O O . GLN A 1 88 ? -8.277 -3.440 28.762 1.00 74.62 88 GLN A O 1
ATOM 671 N N . GLY A 1 89 ? -10.357 -4.269 28.824 1.00 78.12 89 GLY A N 1
ATOM 672 C CA . GLY A 1 89 ? -9.957 -5.596 29.310 1.00 78.12 89 GLY A CA 1
ATOM 673 C C . GLY A 1 89 ? -9.212 -6.476 28.294 1.00 78.12 89 GLY A C 1
ATOM 674 O O . GLY A 1 89 ? -8.398 -7.306 28.692 1.00 78.12 89 GLY A O 1
ATOM 675 N N . ILE A 1 90 ? -9.457 -6.309 26.987 1.00 82.69 90 ILE A N 1
ATOM 676 C CA . ILE A 1 90 ? -8.861 -7.163 25.934 1.00 82.69 90 ILE A CA 1
ATOM 677 C C . ILE A 1 90 ? -7.927 -6.411 24.984 1.00 82.69 90 ILE A C 1
ATOM 679 O O . ILE A 1 90 ? -7.232 -7.046 24.189 1.00 82.69 90 ILE A O 1
ATOM 683 N N . ARG A 1 91 ? -7.882 -5.076 25.079 1.00 84.31 91 ARG A N 1
ATOM 684 C CA . ARG A 1 91 ? -7.146 -4.189 24.167 1.00 84.31 91 ARG A CA 1
ATOM 685 C C . ARG A 1 91 ? -5.694 -4.601 23.956 1.00 84.31 91 ARG A C 1
ATOM 687 O O . ARG A 1 91 ? -5.235 -4.604 22.820 1.00 84.31 91 ARG A O 1
ATOM 694 N N . SER A 1 92 ? -4.994 -4.991 25.021 1.00 85.31 92 SER A N 1
ATOM 695 C CA . SER A 1 92 ? -3.594 -5.417 24.920 1.00 85.31 92 SER A CA 1
ATOM 696 C C . SER A 1 92 ? -3.443 -6.707 24.101 1.00 85.31 92 SER A C 1
ATOM 698 O O . SER A 1 92 ? -2.716 -6.725 23.114 1.00 85.31 92 SER A O 1
ATOM 700 N N . LYS A 1 93 ? -4.208 -7.763 24.423 1.00 87.38 93 LYS A N 1
ATOM 701 C CA . LYS A 1 93 ? -4.132 -9.054 23.715 1.00 87.38 93 LYS A CA 1
ATOM 702 C C . LYS A 1 93 ? -4.554 -8.935 22.250 1.00 87.38 93 LYS A C 1
ATOM 704 O O . LYS A 1 93 ? -3.840 -9.400 21.366 1.00 87.38 93 LYS A O 1
ATOM 709 N N . ALA A 1 94 ? -5.699 -8.301 22.000 1.00 86.19 94 ALA A N 1
ATOM 710 C CA . ALA A 1 94 ? -6.212 -8.103 20.648 1.00 86.19 94 ALA A CA 1
ATOM 711 C C . ALA A 1 94 ? -5.270 -7.216 19.822 1.00 86.19 94 ALA A C 1
ATOM 713 O O . ALA A 1 94 ? -4.983 -7.519 18.664 1.00 86.19 94 ALA A O 1
ATOM 714 N N . GLY A 1 95 ? -4.712 -6.176 20.447 1.00 88.75 95 GLY A N 1
ATOM 715 C CA . GLY A 1 95 ? -3.763 -5.292 19.797 1.00 88.75 95 GLY A CA 1
ATOM 716 C C . GLY A 1 95 ? -2.437 -5.964 19.445 1.00 88.75 95 GLY A C 1
ATOM 717 O O . GLY A 1 95 ? -1.919 -5.735 18.357 1.00 88.75 95 GLY A O 1
ATOM 718 N N . SER A 1 96 ? -1.903 -6.837 20.305 1.00 90.12 96 SER A N 1
ATOM 719 C CA . SER A 1 96 ? -0.691 -7.607 19.993 1.00 90.12 96 SER A CA 1
ATOM 720 C C . SER A 1 96 ? -0.889 -8.555 18.811 1.00 90.12 96 SER A C 1
ATOM 722 O O . SER A 1 96 ? 0.003 -8.656 17.973 1.00 90.12 96 SER A O 1
ATOM 724 N N . ILE A 1 97 ? -2.048 -9.217 18.715 1.00 91.94 97 ILE A N 1
ATOM 725 C CA . ILE A 1 97 ? -2.370 -10.103 17.586 1.00 91.94 97 ILE A CA 1
ATOM 726 C C . ILE A 1 97 ? -2.465 -9.292 16.290 1.00 91.94 97 ILE A C 1
ATOM 728 O O . ILE A 1 97 ? -1.833 -9.657 15.304 1.00 91.94 97 ILE A O 1
ATOM 732 N N . ALA A 1 98 ? -3.183 -8.163 16.306 1.00 90.12 98 ALA A N 1
ATOM 733 C CA . ALA A 1 98 ? -3.311 -7.285 15.143 1.00 90.12 98 ALA A CA 1
ATOM 734 C C . ALA A 1 98 ? -1.944 -6.776 14.652 1.00 90.12 98 ALA A C 1
ATOM 736 O O . ALA A 1 98 ? -1.622 -6.879 13.466 1.00 90.12 98 ALA A O 1
ATOM 737 N N . THR A 1 99 ? -1.101 -6.306 15.576 1.00 91.56 99 THR A N 1
ATOM 738 C CA . THR A 1 99 ? 0.265 -5.866 15.272 1.00 91.56 99 THR A CA 1
ATOM 739 C C . THR A 1 99 ? 1.108 -7.015 14.719 1.00 91.56 99 THR A C 1
ATOM 741 O O . THR A 1 99 ? 1.784 -6.837 13.709 1.00 91.56 99 THR A O 1
ATOM 744 N N . ALA A 1 100 ? 1.046 -8.210 15.314 1.00 93.88 100 ALA A N 1
ATOM 745 C CA . ALA A 1 100 ? 1.776 -9.375 14.817 1.00 93.88 100 ALA A CA 1
ATOM 746 C C . ALA A 1 100 ? 1.370 -9.720 13.376 1.00 93.88 100 ALA A C 1
ATOM 748 O O . ALA A 1 100 ? 2.238 -9.856 12.518 1.00 93.88 100 ALA A O 1
ATOM 749 N N . THR A 1 101 ? 0.067 -9.767 13.074 1.00 91.69 101 THR A N 1
ATOM 750 C CA . THR A 1 101 ? -0.430 -10.011 11.712 1.00 91.69 101 THR A CA 1
ATOM 751 C C . THR A 1 101 ? 0.036 -8.937 10.727 1.00 91.69 101 THR A C 1
ATOM 753 O O . THR A 1 101 ? 0.406 -9.268 9.597 1.00 91.69 101 THR A O 1
ATOM 756 N N . ASN A 1 102 ? 0.076 -7.665 11.141 1.00 91.56 102 ASN A N 1
ATOM 757 C CA . ASN A 1 102 ? 0.599 -6.577 10.313 1.00 91.56 102 ASN A CA 1
ATOM 758 C C . ASN A 1 102 ? 2.082 -6.788 9.964 1.00 91.56 102 ASN A C 1
ATOM 760 O O . ASN A 1 102 ? 2.452 -6.740 8.790 1.00 91.56 102 ASN A O 1
ATOM 764 N N . TRP A 1 103 ? 2.927 -7.084 10.953 1.00 93.69 103 TRP A N 1
ATOM 765 C CA . TRP A 1 103 ? 4.355 -7.320 10.721 1.00 93.69 103 TRP A CA 1
ATOM 766 C C . TRP A 1 103 ? 4.618 -8.594 9.918 1.00 93.69 103 TRP A C 1
ATOM 768 O O . TRP A 1 103 ? 5.464 -8.587 9.026 1.00 93.69 103 TRP A O 1
ATOM 778 N N . THR A 1 104 ? 3.863 -9.667 10.161 1.00 95.12 104 THR A N 1
ATOM 779 C CA . THR A 1 104 ? 3.947 -10.891 9.354 1.00 95.12 104 THR A CA 1
ATOM 780 C C . THR A 1 104 ? 3.581 -10.619 7.897 1.00 95.12 104 THR A C 1
ATOM 782 O O . THR A 1 104 ? 4.284 -11.067 6.995 1.00 95.12 104 THR A O 1
ATOM 785 N N . SER A 1 105 ? 2.528 -9.838 7.648 1.00 90.62 105 SER A N 1
ATOM 786 C CA . SER A 1 105 ? 2.132 -9.462 6.287 1.00 90.62 105 SER A CA 1
ATOM 787 C C . SER A 1 105 ? 3.216 -8.627 5.602 1.00 90.62 105 SER A C 1
ATOM 789 O O . SER A 1 105 ? 3.581 -8.914 4.464 1.00 90.62 105 SER A O 1
ATOM 791 N N . ASN A 1 106 ? 3.803 -7.657 6.312 1.00 91.62 106 ASN A N 1
ATOM 792 C CA . ASN A 1 106 ? 4.942 -6.880 5.812 1.00 91.62 106 ASN A CA 1
ATOM 793 C C . ASN A 1 106 ? 6.145 -7.767 5.459 1.00 91.62 106 ASN A C 1
ATOM 795 O O . ASN A 1 106 ? 6.783 -7.563 4.424 1.00 91.62 106 ASN A O 1
ATOM 799 N N . PHE A 1 107 ? 6.439 -8.776 6.281 1.00 93.50 107 PHE A N 1
ATOM 800 C CA . PHE A 1 107 ? 7.509 -9.732 6.007 1.00 93.50 107 PHE A CA 1
ATOM 801 C C . PHE A 1 107 ? 7.236 -10.546 4.735 1.00 93.50 107 PHE A C 1
ATOM 803 O O . PHE A 1 107 ? 8.109 -10.648 3.873 1.00 93.50 107 PHE A O 1
ATOM 810 N N . ILE A 1 108 ? 6.013 -11.063 4.575 1.00 93.12 108 ILE A N 1
ATOM 811 C CA . ILE A 1 108 ? 5.608 -11.821 3.382 1.00 93.12 108 ILE A CA 1
ATOM 812 C C . ILE A 1 108 ? 5.766 -10.966 2.123 1.00 93.12 108 ILE A C 1
ATOM 814 O O . ILE A 1 108 ? 6.377 -11.415 1.153 1.00 93.12 108 ILE A O 1
ATOM 818 N N . VAL A 1 109 ? 5.266 -9.727 2.139 1.00 90.69 109 VAL A N 1
ATOM 819 C CA . VAL A 1 109 ? 5.397 -8.803 1.003 1.00 90.69 109 VAL A CA 1
ATOM 820 C C . VAL A 1 109 ? 6.870 -8.537 0.694 1.00 90.69 109 VAL A C 1
ATOM 822 O O . VAL A 1 109 ? 7.276 -8.629 -0.460 1.00 90.69 109 VAL A O 1
ATOM 825 N N . SER A 1 110 ? 7.695 -8.290 1.714 1.00 91.25 110 SER A N 1
ATOM 826 C CA . SER A 1 110 ? 9.124 -8.003 1.531 1.00 91.25 110 SER A CA 1
ATOM 827 C C . SER A 1 110 ? 9.876 -9.157 0.861 1.00 91.25 110 SER A C 1
ATOM 829 O O . SER A 1 110 ? 10.669 -8.925 -0.050 1.00 91.25 110 SER A O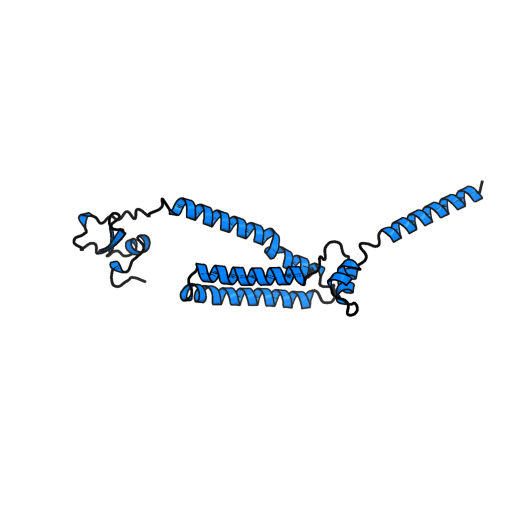 1
ATOM 831 N N . VAL A 1 111 ? 9.608 -10.402 1.267 1.00 92.00 111 VAL A N 1
ATOM 832 C CA . VAL A 1 111 ? 10.256 -11.592 0.687 1.00 92.00 111 VAL A CA 1
ATOM 833 C C . VAL A 1 111 ? 9.748 -11.874 -0.728 1.00 92.00 111 VAL A C 1
ATOM 835 O O . VAL A 1 111 ? 10.525 -12.223 -1.612 1.00 92.00 111 VAL A O 1
ATOM 838 N N . THR A 1 112 ? 8.448 -11.712 -0.968 1.00 89.44 112 THR A N 1
ATOM 839 C CA . THR A 1 112 ? 7.826 -12.069 -2.253 1.00 89.44 112 THR A CA 1
ATOM 840 C C . THR A 1 112 ? 8.002 -11.002 -3.332 1.00 89.44 112 THR A C 1
ATOM 842 O O . THR A 1 112 ? 8.027 -11.338 -4.516 1.00 89.44 112 THR A O 1
ATOM 845 N N . PHE A 1 113 ? 8.162 -9.727 -2.963 1.00 87.00 113 PHE A N 1
ATOM 846 C CA . PHE A 1 113 ? 8.244 -8.612 -3.907 1.00 87.00 113 PHE A CA 1
ATOM 847 C C . PHE A 1 113 ? 9.424 -8.740 -4.881 1.00 87.00 113 PHE A C 1
ATOM 849 O O . PHE A 1 113 ? 9.236 -8.651 -6.097 1.00 87.00 113 PHE A O 1
ATOM 856 N N . LEU A 1 114 ? 10.635 -9.003 -4.378 1.00 84.81 114 LEU A N 1
ATOM 857 C CA . LEU A 1 114 ? 11.812 -9.116 -5.245 1.00 84.81 114 LEU A CA 1
ATOM 858 C C . LEU A 1 114 ? 11.701 -10.332 -6.177 1.00 84.81 114 LEU A C 1
ATOM 860 O O . LEU A 1 114 ? 11.964 -10.228 -7.371 1.00 84.81 114 LEU A O 1
ATOM 864 N N . THR A 1 115 ? 11.231 -11.468 -5.662 1.00 84.38 115 THR A N 1
ATOM 865 C CA . THR A 1 115 ? 11.018 -12.672 -6.471 1.00 84.38 115 THR A CA 1
ATOM 866 C C . THR A 1 115 ? 9.968 -12.439 -7.563 1.00 84.38 115 THR A C 1
ATOM 868 O O . THR A 1 115 ? 10.202 -12.775 -8.721 1.00 84.38 115 THR A O 1
ATOM 871 N N . MET A 1 116 ? 8.836 -11.801 -7.250 1.00 82.19 116 MET A N 1
ATOM 872 C CA . MET A 1 116 ? 7.793 -11.512 -8.245 1.00 82.19 116 MET A CA 1
ATOM 873 C C . MET A 1 116 ? 8.246 -10.541 -9.334 1.00 82.19 116 MET A C 1
ATOM 875 O O . MET A 1 116 ? 7.947 -10.762 -10.509 1.00 82.19 116 MET A O 1
ATOM 879 N N . THR A 1 117 ? 8.986 -9.492 -8.970 1.00 82.44 117 THR A N 1
ATOM 880 C CA . THR A 1 117 ? 9.461 -8.506 -9.953 1.00 82.44 117 THR A CA 1
ATOM 881 C C . THR A 1 117 ? 10.421 -9.122 -10.973 1.00 82.44 117 THR A C 1
ATOM 883 O O . THR A 1 117 ? 10.393 -8.716 -12.136 1.00 82.44 117 THR A O 1
ATOM 886 N N . LEU A 1 118 ? 11.192 -10.143 -10.579 1.00 79.31 118 LEU A N 1
ATOM 887 C CA . LEU A 1 118 ? 12.065 -10.917 -11.468 1.00 79.31 118 LEU A CA 1
ATOM 888 C C . LEU A 1 118 ? 11.296 -11.867 -12.401 1.00 79.31 118 LEU A C 1
ATOM 890 O O . LEU A 1 118 ? 11.701 -12.040 -13.547 1.00 79.31 118 LEU A O 1
ATOM 894 N N . HIS A 1 119 ? 10.193 -12.466 -11.940 1.00 78.62 119 HIS A N 1
ATOM 895 C CA . HIS A 1 119 ? 9.437 -13.453 -12.724 1.00 78.62 119 HIS A CA 1
ATOM 896 C C . HIS A 1 119 ? 8.354 -12.855 -13.635 1.00 78.62 119 HIS A C 1
ATOM 898 O O . HIS A 1 119 ? 8.111 -13.401 -14.708 1.00 78.62 119 HIS A O 1
ATOM 904 N N . ILE A 1 120 ? 7.685 -11.769 -13.225 1.00 76.06 120 ILE A N 1
ATOM 905 C CA . ILE A 1 120 ? 6.510 -11.221 -13.934 1.00 76.06 120 ILE A CA 1
ATOM 906 C C . ILE A 1 120 ? 6.749 -9.857 -14.585 1.00 76.06 120 ILE A C 1
ATOM 908 O O . ILE A 1 120 ? 5.984 -9.497 -15.473 1.00 76.06 120 ILE A O 1
ATOM 912 N N . THR A 1 121 ? 7.811 -9.137 -14.200 1.00 81.44 121 THR A N 1
ATOM 913 C CA . THR A 1 121 ? 8.073 -7.692 -14.398 1.00 81.44 121 THR A CA 1
ATOM 914 C C . THR A 1 121 ? 7.559 -6.790 -13.268 1.00 81.44 121 THR A C 1
ATOM 916 O O . THR A 1 121 ? 6.601 -7.092 -12.551 1.00 81.44 121 THR A O 1
ATOM 919 N N . ALA A 1 122 ? 8.208 -5.630 -13.110 1.00 76.56 122 ALA A N 1
ATOM 920 C CA . ALA A 1 122 ? 7.855 -4.639 -12.096 1.00 76.56 122 ALA A CA 1
ATOM 921 C C . ALA A 1 122 ? 6.403 -4.152 -12.236 1.00 76.56 122 ALA A C 1
ATOM 923 O O . ALA A 1 122 ? 5.666 -4.140 -11.254 1.00 76.56 122 ALA A O 1
ATOM 924 N N . SER A 1 123 ? 5.965 -3.825 -13.458 1.00 81.56 123 SER A N 1
ATOM 925 C CA . SER A 1 123 ? 4.616 -3.299 -13.710 1.00 81.56 123 SER A CA 1
ATOM 926 C C . SER A 1 123 ? 3.517 -4.286 -13.300 1.00 81.56 123 SER A C 1
ATOM 928 O O . SER A 1 123 ? 2.595 -3.905 -12.580 1.00 81.56 123 SER A O 1
ATOM 930 N N . GLY A 1 124 ? 3.646 -5.567 -13.670 1.00 84.12 124 GLY A N 1
ATOM 931 C CA . GLY A 1 124 ? 2.668 -6.594 -13.295 1.00 84.12 124 GLY A CA 1
ATOM 932 C C . GLY A 1 124 ? 2.597 -6.829 -11.784 1.00 84.12 124 GLY A C 1
ATOM 933 O O . GLY A 1 124 ? 1.514 -7.002 -11.230 1.00 84.12 124 GLY A O 1
ATOM 934 N N . THR A 1 125 ? 3.740 -6.748 -11.099 1.00 85.94 125 THR A N 1
ATOM 935 C CA . THR A 1 125 ? 3.808 -6.898 -9.639 1.00 85.94 125 THR A CA 1
ATOM 936 C C . THR A 1 125 ? 3.077 -5.755 -8.924 1.00 85.94 125 THR A C 1
ATOM 938 O O . THR A 1 125 ? 2.289 -6.008 -8.014 1.00 85.94 125 THR A O 1
ATOM 941 N N . PHE A 1 126 ? 3.259 -4.503 -9.364 1.00 86.62 126 PHE A N 1
ATOM 942 C CA . PHE A 1 126 ? 2.545 -3.352 -8.793 1.00 86.62 126 PHE A CA 1
ATOM 943 C C . PHE A 1 126 ? 1.025 -3.453 -8.965 1.00 86.62 126 PHE A C 1
ATOM 945 O O . PHE A 1 126 ? 0.292 -3.191 -8.013 1.00 86.62 126 PHE A O 1
ATOM 952 N N . TRP A 1 127 ? 0.544 -3.874 -10.139 1.00 88.06 127 TRP A N 1
ATOM 953 C CA . TRP A 1 127 ? -0.892 -4.062 -10.381 1.00 88.06 127 TRP A CA 1
ATOM 954 C C . TRP A 1 127 ? -1.503 -5.160 -9.510 1.00 88.06 127 TRP A C 1
ATOM 956 O O . TRP A 1 127 ? -2.609 -4.990 -8.998 1.00 88.06 127 TRP A O 1
ATOM 966 N N . LEU A 1 128 ? -0.776 -6.257 -9.292 1.00 88.69 128 LEU A N 1
ATOM 967 C CA . LEU A 1 128 ? -1.219 -7.337 -8.415 1.00 88.69 128 LEU A CA 1
ATOM 968 C C . LEU A 1 128 ? -1.391 -6.844 -6.972 1.00 88.69 128 LEU A C 1
ATOM 970 O O . LEU A 1 128 ? -2.449 -7.043 -6.374 1.00 88.69 128 LEU A O 1
ATOM 974 N N . TYR A 1 129 ? -0.394 -6.139 -6.430 1.00 88.31 129 TYR A N 1
ATOM 975 C CA . TYR A 1 129 ? -0.488 -5.574 -5.081 1.00 88.31 129 TYR A CA 1
ATOM 976 C C . TYR A 1 129 ? -1.566 -4.493 -4.966 1.00 88.31 129 TYR A C 1
ATOM 978 O O . TYR A 1 129 ? -2.296 -4.469 -3.975 1.00 88.31 129 TYR A O 1
ATOM 986 N N . ALA A 1 130 ? -1.728 -3.645 -5.985 1.00 88.38 130 ALA A N 1
ATOM 987 C CA . ALA A 1 130 ? -2.815 -2.671 -6.036 1.00 88.38 130 ALA A CA 1
ATOM 988 C C . ALA A 1 130 ? -4.195 -3.354 -6.008 1.00 88.38 130 ALA A C 1
ATOM 990 O O . ALA A 1 130 ? -5.088 -2.906 -5.291 1.00 88.38 130 ALA A O 1
ATOM 991 N N . GLY A 1 131 ? -4.359 -4.474 -6.722 1.00 91.62 131 GLY A N 1
ATOM 992 C CA . GLY A 1 131 ? -5.582 -5.278 -6.701 1.00 91.62 131 GLY A CA 1
ATOM 993 C C . GLY A 1 131 ? -5.883 -5.871 -5.323 1.00 91.62 131 GLY A C 1
ATOM 994 O O . GLY A 1 131 ? -7.009 -5.760 -4.841 1.00 91.62 131 GLY A O 1
ATOM 995 N N . ILE A 1 132 ? -4.876 -6.434 -4.647 1.00 90.62 132 ILE A N 1
ATOM 996 C CA . ILE A 1 132 ? -5.026 -6.950 -3.274 1.00 90.62 132 ILE A CA 1
ATOM 997 C C . ILE A 1 132 ? -5.443 -5.827 -2.315 1.00 90.62 132 ILE A C 1
ATOM 999 O O . ILE A 1 132 ? -6.353 -6.013 -1.507 1.00 90.62 132 ILE A O 1
ATOM 1003 N N . MET A 1 133 ? -4.830 -4.646 -2.433 1.00 88.94 133 MET A N 1
ATOM 1004 C CA . MET A 1 133 ? -5.193 -3.482 -1.620 1.00 88.94 133 MET A CA 1
ATOM 1005 C C . MET A 1 133 ? -6.623 -3.011 -1.887 1.00 88.94 133 MET A C 1
ATOM 1007 O O . MET A 1 133 ? -7.339 -2.685 -0.944 1.00 88.94 133 MET A O 1
ATOM 1011 N N . LEU A 1 134 ? -7.073 -3.023 -3.144 1.00 90.38 134 LEU A N 1
ATOM 1012 C CA . LEU A 1 134 ? -8.445 -2.658 -3.496 1.00 90.38 134 LEU A CA 1
ATOM 1013 C C . LEU A 1 134 ? -9.465 -3.646 -2.915 1.00 90.38 134 LEU A C 1
ATOM 1015 O O . LEU A 1 134 ? -10.485 -3.223 -2.377 1.00 90.38 134 LEU A O 1
ATOM 1019 N N . LEU A 1 135 ? -9.184 -4.951 -2.967 1.00 91.00 135 LEU A N 1
ATOM 1020 C CA . LEU A 1 135 ? -10.029 -5.968 -2.333 1.00 91.00 135 LEU A CA 1
ATOM 1021 C C . LEU A 1 135 ? -10.085 -5.784 -0.812 1.00 91.00 135 LEU A C 1
ATOM 1023 O O . LEU A 1 135 ? -11.164 -5.865 -0.227 1.00 91.00 135 LEU A O 1
ATOM 1027 N N . GLY A 1 136 ? -8.949 -5.478 -0.180 1.00 86.50 136 GLY A N 1
ATOM 1028 C CA . GLY A 1 136 ? -8.891 -5.138 1.242 1.00 86.50 136 GLY A CA 1
ATOM 1029 C C . GLY A 1 136 ? -9.705 -3.887 1.578 1.00 86.50 136 GLY A C 1
ATOM 1030 O O . GLY A 1 136 ? -10.455 -3.883 2.552 1.00 86.50 136 GLY A O 1
ATOM 1031 N N . LEU A 1 137 ? -9.628 -2.850 0.742 1.00 85.69 137 LEU A N 1
ATOM 1032 C CA . LEU A 1 137 ? -10.415 -1.628 0.902 1.00 85.69 137 LEU A CA 1
ATOM 1033 C C . LEU A 1 137 ? -11.918 -1.900 0.780 1.00 85.69 137 LEU A C 1
ATOM 1035 O O . LEU A 1 137 ? -12.690 -1.409 1.598 1.00 85.69 137 LEU A O 1
ATOM 1039 N N . LEU A 1 138 ? -12.336 -2.706 -0.201 1.00 87.50 138 LEU A N 1
ATOM 1040 C CA . LEU A 1 138 ? -13.734 -3.114 -0.358 1.00 87.50 138 LEU A CA 1
ATOM 1041 C C . LEU A 1 138 ? -14.217 -3.911 0.856 1.00 87.50 138 LEU A C 1
ATOM 1043 O O . LEU A 1 138 ? -15.299 -3.648 1.373 1.00 87.50 138 LEU A O 1
ATOM 1047 N N . PHE A 1 139 ? -13.404 -4.847 1.344 1.00 86.12 139 PHE A N 1
ATOM 1048 C CA . PHE A 1 139 ? -13.715 -5.609 2.548 1.00 86.12 139 PHE A CA 1
ATOM 1049 C C . PHE A 1 139 ? -13.930 -4.694 3.759 1.00 86.12 139 PHE A C 1
ATOM 1051 O O . PHE A 1 139 ? -14.943 -4.815 4.444 1.00 86.12 139 PHE A O 1
ATOM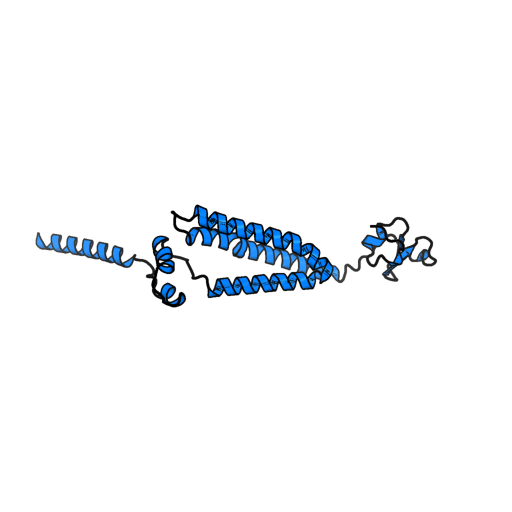 1058 N N . VAL A 1 140 ? -13.029 -3.733 3.986 1.00 83.00 140 VAL A N 1
ATOM 1059 C CA . VAL A 1 140 ? -13.173 -2.746 5.066 1.00 83.00 140 VAL A CA 1
ATOM 1060 C C . VAL A 1 140 ? -14.435 -1.907 4.870 1.00 83.00 140 VAL A C 1
ATOM 1062 O O . VAL A 1 140 ? -15.215 -1.764 5.804 1.00 83.00 140 VAL A O 1
ATOM 1065 N N . PHE A 1 141 ? -14.682 -1.417 3.656 1.00 80.56 141 PHE A N 1
ATOM 1066 C CA . PHE A 1 141 ? -15.844 -0.587 3.345 1.00 80.56 141 PHE A CA 1
ATOM 1067 C C . PHE A 1 141 ? -17.185 -1.292 3.608 1.00 80.56 141 PHE A C 1
ATOM 1069 O O . PHE A 1 141 ? -18.136 -0.657 4.059 1.00 80.56 141 PHE A O 1
ATOM 1076 N N . PHE A 1 142 ? -17.285 -2.596 3.332 1.00 78.75 142 PHE A N 1
ATOM 1077 C CA . PHE A 1 142 ? -18.524 -3.346 3.556 1.00 78.75 142 PHE A CA 1
ATOM 1078 C C . PHE A 1 142 ? -18.663 -3.906 4.975 1.00 78.75 142 PHE A C 1
ATOM 1080 O O . PHE A 1 142 ? -19.791 -4.072 5.442 1.00 78.75 142 PHE A O 1
ATOM 1087 N N . MET A 1 143 ? -17.551 -4.231 5.640 1.00 76.19 143 MET A N 1
ATOM 1088 C CA . MET A 1 143 ? -17.561 -5.023 6.873 1.00 76.19 143 MET A CA 1
ATOM 1089 C C . MET A 1 143 ? -17.226 -4.221 8.137 1.00 76.19 143 MET A C 1
ATOM 1091 O O . MET A 1 143 ? -17.544 -4.684 9.229 1.00 76.19 143 MET A O 1
ATOM 1095 N N . VAL A 1 144 ? -16.631 -3.029 8.016 1.00 69.94 144 VAL A N 1
ATOM 1096 C CA . VAL A 1 144 ? -16.321 -2.145 9.152 1.00 69.94 144 VAL A CA 1
ATOM 1097 C C . VAL A 1 144 ? -17.381 -1.036 9.241 1.00 69.94 144 VAL A C 1
ATOM 1099 O O . VAL A 1 144 ? -17.628 -0.353 8.248 1.00 69.94 144 VAL A O 1
ATOM 1102 N N . PRO A 1 145 ? -18.044 -0.846 10.395 1.00 62.03 145 PRO A N 1
ATOM 1103 C CA . PRO A 1 145 ? -19.053 0.178 10.576 1.00 62.03 145 PRO A CA 1
ATOM 1104 C C . PRO A 1 145 ? -18.354 1.488 10.935 1.00 62.03 145 PRO A C 1
ATOM 1106 O O . PRO A 1 145 ? -17.249 1.502 11.481 1.00 62.03 145 PRO A O 1
ATOM 1109 N N . GLU A 1 146 ? -19.026 2.604 10.698 1.00 67.25 146 GLU A N 1
ATOM 1110 C CA . GLU A 1 146 ? -18.518 3.890 11.158 1.00 67.25 146 GLU A CA 1
ATOM 1111 C C . GLU A 1 146 ? -18.559 3.929 12.700 1.00 67.25 146 GLU A C 1
ATOM 1113 O O . GLU A 1 146 ? -19.636 3.966 13.296 1.00 67.25 146 GLU A O 1
ATOM 1118 N N . THR A 1 147 ? -17.393 3.900 13.354 1.00 63.00 147 THR A N 1
ATOM 1119 C CA . THR A 1 147 ? -17.262 3.996 14.823 1.00 63.00 147 THR A CA 1
ATOM 1120 C C . THR A 1 147 ? -17.253 5.441 15.329 1.00 63.00 147 THR A C 1
ATOM 1122 O O . THR A 1 147 ? -17.295 5.673 16.539 1.00 63.00 147 THR A O 1
ATOM 1125 N N . LYS A 1 148 ? -17.231 6.436 14.426 1.00 58.09 148 LYS A N 1
ATOM 1126 C CA . LYS A 1 148 ? -17.130 7.856 14.792 1.00 58.09 148 LYS A CA 1
ATOM 1127 C C . LYS A 1 148 ? -18.311 8.330 15.637 1.00 58.09 148 LYS A C 1
ATOM 1129 O O . LYS A 1 148 ? -19.462 8.293 15.208 1.00 58.09 148 LYS A O 1
ATOM 1134 N N . GLY A 1 149 ? -17.987 8.893 16.802 1.00 56.94 149 GLY A N 1
ATOM 1135 C CA . GLY A 1 149 ? -18.941 9.575 17.681 1.00 56.94 149 GLY A CA 1
ATOM 1136 C C . GLY A 1 149 ? -19.709 8.660 18.638 1.00 56.94 149 GLY A C 1
ATOM 1137 O O . GLY A 1 149 ? -20.614 9.138 19.316 1.00 56.94 149 GLY A O 1
ATOM 1138 N N . LEU A 1 150 ? -19.359 7.372 18.717 1.00 60.56 150 LEU A N 1
ATOM 1139 C CA . LEU A 1 150 ? -19.922 6.437 19.693 1.00 60.56 150 LEU A CA 1
ATOM 1140 C C . LEU A 1 150 ? -19.029 6.344 20.936 1.00 60.56 150 LEU A C 1
ATOM 1142 O O . LEU A 1 150 ? -17.801 6.346 20.842 1.00 60.56 150 LEU A O 1
ATOM 1146 N N . LYS A 1 151 ? -19.645 6.237 22.117 1.00 65.62 151 LYS A N 1
ATOM 1147 C CA . LYS A 1 151 ? -18.922 5.930 23.359 1.00 65.62 151 LYS A CA 1
ATOM 1148 C C . LYS A 1 151 ? -18.395 4.496 23.297 1.00 65.62 151 LYS A C 1
ATOM 1150 O O . LYS A 1 151 ? -19.040 3.621 22.718 1.00 65.62 151 LYS A O 1
ATOM 1155 N N . LEU A 1 152 ? -17.245 4.242 23.927 1.00 62.72 152 LEU A N 1
ATOM 1156 C CA . LEU A 1 152 ? -16.598 2.920 23.949 1.00 62.72 152 LEU A CA 1
ATOM 1157 C C . LEU A 1 152 ? -17.555 1.814 24.436 1.00 62.72 152 LEU A C 1
ATOM 1159 O O . LEU A 1 152 ? -17.507 0.697 23.920 1.00 62.72 152 LEU A O 1
ATOM 1163 N N . GLU A 1 153 ? -18.458 2.122 25.377 1.00 62.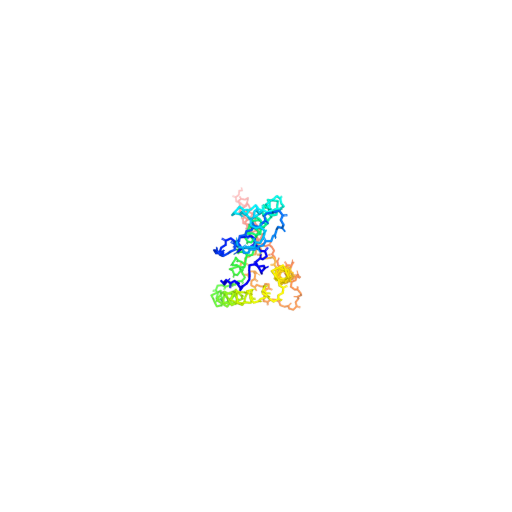12 153 GLU A N 1
ATOM 1164 C CA . GLU A 1 153 ? -19.449 1.155 25.865 1.00 62.12 153 GLU A CA 1
ATOM 1165 C C . GLU A 1 153 ? -20.528 0.812 24.822 1.00 62.12 153 GLU A C 1
ATOM 1167 O O . GLU A 1 153 ? -21.010 -0.321 24.788 1.00 62.12 153 GLU A O 1
ATOM 1172 N N . ASP A 1 154 ? -20.905 1.757 23.956 1.00 60.09 154 ASP A N 1
ATOM 1173 C CA . ASP A 1 154 ? -21.919 1.552 22.914 1.00 60.09 154 ASP A CA 1
ATOM 1174 C C . ASP A 1 154 ? -21.333 0.854 21.676 1.00 60.09 154 ASP A C 1
ATOM 1176 O O . ASP A 1 154 ? -22.013 0.037 21.052 1.00 60.09 154 ASP A O 1
ATOM 1180 N N . VAL A 1 155 ? -20.039 1.065 21.389 1.00 62.91 155 VAL A N 1
ATOM 1181 C CA . VAL A 1 155 ? -19.291 0.268 20.399 1.00 62.91 155 VAL A CA 1
ATOM 1182 C C . VAL A 1 155 ? -19.259 -1.202 20.817 1.00 62.91 155 VAL A C 1
ATOM 1184 O O . VAL A 1 155 ? -19.491 -2.074 19.988 1.00 62.91 155 VAL A O 1
ATOM 1187 N N . GLN A 1 156 ? -19.064 -1.512 22.103 1.00 61.62 156 GLN A N 1
ATOM 1188 C CA . GLN A 1 156 ? -19.110 -2.906 22.562 1.00 61.62 156 GLN A CA 1
ATOM 1189 C C . GLN A 1 156 ? -20.499 -3.541 22.391 1.00 61.62 156 GLN A C 1
ATOM 1191 O O . GLN A 1 156 ? -20.576 -4.725 22.073 1.00 61.62 156 GLN A O 1
ATOM 1196 N N . LYS A 1 157 ? -21.595 -2.780 22.521 1.00 61.59 157 LYS A N 1
ATOM 1197 C CA . LYS A 1 157 ? -22.961 -3.299 22.312 1.00 61.59 157 LYS A CA 1
ATOM 1198 C C . LYS A 1 157 ? -23.241 -3.672 20.850 1.00 61.59 157 LYS A C 1
ATOM 1200 O O . LYS A 1 157 ? -23.930 -4.663 20.622 1.00 61.59 157 LYS A O 1
ATOM 1205 N N . LEU A 1 158 ? -22.648 -2.960 19.883 1.00 61.59 158 LEU A N 1
ATOM 1206 C CA . LEU A 1 158 ? -22.697 -3.295 18.444 1.00 61.59 158 LEU A CA 1
ATOM 1207 C C . LEU A 1 158 ? -22.078 -4.660 18.116 1.00 61.59 158 LEU A C 1
ATOM 1209 O O . LEU A 1 158 ? -22.455 -5.289 17.132 1.00 61.59 158 LEU A O 1
ATOM 1213 N N . PHE A 1 159 ? -21.134 -5.129 18.934 1.00 61.84 159 PHE A N 1
ATOM 1214 C CA . PHE A 1 159 ? -20.504 -6.441 18.766 1.00 61.84 159 PHE A CA 1
ATOM 1215 C C . PHE A 1 159 ? -21.120 -7.533 19.661 1.00 61.84 159 PHE A C 1
ATOM 1217 O O . PHE A 1 159 ? -20.737 -8.694 19.543 1.00 61.84 159 PHE A O 1
ATOM 1224 N N . VAL A 1 160 ? -22.072 -7.186 20.542 1.00 61.31 160 VAL A N 1
ATOM 1225 C CA . VAL A 1 160 ? -22.663 -8.091 21.552 1.00 61.31 160 VAL A CA 1
ATOM 1226 C C . VAL A 1 160 ? -24.144 -8.447 21.258 1.00 61.31 160 VAL A C 1
ATOM 1228 O O . VAL A 1 160 ? -24.687 -9.338 21.905 1.00 61.31 160 VAL A O 1
ATOM 1231 N N . GLY A 1 161 ? -24.816 -7.844 20.263 1.00 54.69 161 GLY A N 1
ATOM 1232 C CA . GLY A 1 161 ? -26.276 -7.971 20.070 1.00 54.69 161 GLY A CA 1
ATOM 1233 C C . GLY A 1 161 ? -26.800 -8.800 18.876 1.00 54.69 161 GLY A C 1
ATOM 1234 O O . GLY A 1 161 ? -26.687 -8.403 17.724 1.00 54.69 161 GLY A O 1
ATOM 1235 N N . ASN A 1 162 ? -27.482 -9.910 19.190 1.00 45.41 162 ASN A N 1
ATOM 1236 C CA . ASN A 1 162 ? -28.659 -10.534 18.547 1.00 45.41 162 ASN A CA 1
ATOM 1237 C C . ASN A 1 162 ? -28.799 -10.532 17.010 1.00 45.41 162 ASN A C 1
ATOM 1239 O O . ASN A 1 162 ? -29.601 -9.758 16.506 1.00 45.41 162 ASN A O 1
ATOM 1243 N N . GLY A 1 163 ? -28.149 -11.459 16.288 1.00 49.62 163 GLY A N 1
ATOM 1244 C CA . GLY A 1 163 ? -28.627 -12.075 15.021 1.00 49.62 163 GLY A CA 1
ATOM 1245 C C . GLY A 1 163 ? -29.075 -11.188 13.839 1.00 49.62 163 GLY A C 1
ATOM 1246 O O . GLY A 1 163 ? -29.466 -11.716 12.800 1.00 49.62 163 GLY A O 1
ATOM 1247 N N . LEU A 1 164 ? -29.037 -9.865 13.972 1.00 54.69 164 LEU A N 1
ATOM 1248 C CA . LEU A 1 164 ? -29.497 -8.879 13.010 1.00 54.69 164 LEU A CA 1
ATOM 1249 C C . LEU A 1 164 ? -28.315 -8.433 12.149 1.00 54.69 164 LEU A C 1
ATOM 1251 O O . LEU A 1 164 ? -27.205 -8.280 12.668 1.00 54.69 164 LEU A O 1
ATOM 1255 N N . PRO A 1 165 ? -28.531 -8.177 10.848 1.00 53.44 165 PRO A N 1
ATOM 1256 C CA . PRO A 1 165 ? -27.475 -7.727 9.955 1.00 53.44 165 PRO A CA 1
ATOM 1257 C C . PRO A 1 165 ? -26.828 -6.434 10.473 1.00 53.44 165 PRO A C 1
ATOM 1259 O O . PRO A 1 165 ? -27.506 -5.477 10.841 1.00 53.44 165 PRO A O 1
ATOM 1262 N N . TYR A 1 166 ? -25.496 -6.412 10.463 1.00 60.12 166 TYR A N 1
ATOM 1263 C CA . TYR A 1 166 ? -24.610 -5.405 11.061 1.00 60.12 166 TYR A CA 1
ATOM 1264 C C . TYR A 1 166 ? -24.981 -3.937 10.769 1.00 60.12 166 TYR A C 1
ATOM 1266 O O . TYR A 1 166 ? -24.896 -3.062 11.629 1.00 60.12 166 TYR A O 1
ATOM 1274 N N . ARG A 1 167 ? -25.488 -3.673 9.560 1.00 57.19 167 ARG A N 1
ATOM 1275 C CA . ARG A 1 167 ? -25.924 -2.346 9.101 1.00 57.19 167 ARG A CA 1
ATOM 1276 C C . ARG A 1 167 ? -27.195 -1.847 9.806 1.00 57.19 167 ARG A C 1
ATOM 1278 O O . ARG A 1 167 ? -27.343 -0.646 10.010 1.00 57.19 167 ARG A O 1
ATOM 1285 N N . ALA A 1 168 ? -28.087 -2.759 10.200 1.00 56.41 168 ALA A N 1
ATOM 1286 C CA . ALA A 1 168 ? -29.288 -2.443 10.973 1.00 56.41 168 ALA A CA 1
ATOM 1287 C C . ALA A 1 168 ? -28.944 -2.095 12.429 1.00 56.41 168 ALA A C 1
ATOM 1289 O O . ALA A 1 168 ? -29.581 -1.223 13.008 1.00 56.41 168 ALA A O 1
ATOM 1290 N N . GLN A 1 169 ? -27.899 -2.706 12.998 1.00 59.03 169 GLN A N 1
ATOM 1291 C CA . GLN A 1 169 ? -27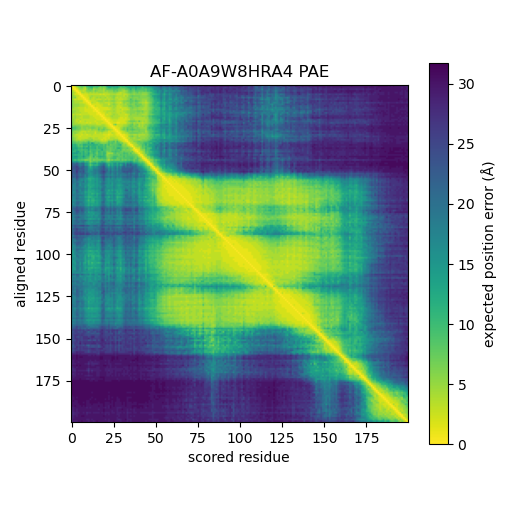.424 -2.387 14.349 1.00 59.03 169 GLN A CA 1
ATOM 1292 C C . GLN A 1 169 ? -26.728 -1.022 14.403 1.00 59.03 169 GLN A C 1
ATOM 1294 O O . GLN A 1 169 ? -26.990 -0.247 15.315 1.00 59.03 169 GLN A O 1
ATOM 1299 N N . ALA A 1 170 ? -25.917 -0.683 13.393 1.00 58.16 170 ALA A N 1
ATOM 1300 C CA . ALA A 1 170 ? -25.311 0.647 13.265 1.00 58.16 170 ALA A CA 1
ATOM 1301 C C . ALA A 1 170 ? -26.356 1.766 13.081 1.00 58.16 170 ALA A C 1
ATOM 1303 O O . ALA A 1 170 ? -26.161 2.874 13.570 1.00 58.16 170 ALA A O 1
ATOM 1304 N N . ALA A 1 171 ? -27.476 1.476 12.407 1.00 58.31 171 ALA A N 1
ATOM 1305 C CA . ALA A 1 171 ? -28.600 2.405 12.271 1.00 58.31 171 ALA A CA 1
ATOM 1306 C C . ALA A 1 171 ? -29.475 2.495 13.538 1.00 58.31 171 ALA A C 1
ATOM 1308 O O . ALA A 1 171 ? -30.057 3.544 13.797 1.00 58.31 171 ALA A O 1
ATOM 1309 N N . ALA A 1 172 ? -29.568 1.410 14.314 1.00 54.19 172 ALA A N 1
ATOM 1310 C CA . ALA A 1 172 ? -30.326 1.344 15.565 1.00 54.19 172 ALA A CA 1
ATOM 1311 C C . ALA A 1 172 ? -29.523 1.797 16.800 1.00 54.19 172 ALA A C 1
ATOM 1313 O O . ALA A 1 172 ? -30.103 1.968 17.872 1.00 54.19 172 ALA A O 1
ATOM 1314 N N . ALA A 1 173 ? -28.204 1.979 16.673 1.00 56.50 173 ALA A N 1
ATOM 1315 C CA . ALA A 1 173 ? -27.357 2.467 17.751 1.00 56.50 173 ALA A CA 1
ATOM 1316 C C . ALA A 1 173 ? -27.787 3.898 18.136 1.00 56.50 173 ALA A C 1
ATOM 1318 O O . ALA A 1 173 ? -27.782 4.788 17.278 1.00 56.50 173 ALA A O 1
ATOM 1319 N N . PRO A 1 174 ? -28.172 4.147 19.401 1.00 50.47 174 PRO A N 1
ATOM 1320 C CA . PRO A 1 174 ? -28.628 5.464 19.821 1.00 50.47 174 PRO A CA 1
ATOM 1321 C C . PRO A 1 174 ? -27.478 6.474 19.701 1.00 50.47 174 PRO A C 1
ATOM 1323 O O . PRO A 1 174 ? -26.475 6.381 20.409 1.00 50.47 174 PRO A O 1
ATOM 1326 N N . LYS A 1 175 ? -27.616 7.457 18.801 1.00 52.53 175 LYS A N 1
ATOM 1327 C CA . LYS A 1 175 ? -26.709 8.611 18.717 1.00 52.53 175 LYS A CA 1
ATOM 1328 C C . LYS A 1 175 ? -26.968 9.536 19.904 1.00 52.53 175 LYS A C 1
ATOM 1330 O O . LYS A 1 175 ? -27.821 10.405 19.843 1.00 52.53 175 LYS A O 1
ATOM 1335 N N . ASN A 1 176 ? -26.201 9.289 20.956 1.00 49.75 176 ASN A N 1
ATOM 1336 C CA . ASN A 1 176 ? -26.031 10.054 22.184 1.00 49.75 176 ASN A CA 1
ATOM 1337 C C . ASN A 1 176 ? -27.286 10.419 23.002 1.00 49.75 176 ASN A C 1
ATOM 1339 O O . ASN A 1 176 ? -28.171 11.181 22.631 1.00 49.75 176 ASN A O 1
ATOM 1343 N N . SER A 1 177 ? -27.210 9.927 24.228 1.00 51.47 177 SER A N 1
ATOM 1344 C CA . SER A 1 177 ? -27.962 10.182 25.449 1.00 51.47 177 SER A CA 1
ATOM 1345 C C . SER A 1 177 ? -27.789 11.605 26.023 1.00 51.47 177 SER A C 1
ATOM 1347 O O . SER A 1 177 ? -27.784 11.779 27.241 1.00 51.47 177 SER A O 1
ATOM 1349 N N . ASP A 1 178 ? -27.660 12.629 25.172 1.00 50.38 178 ASP A N 1
ATOM 1350 C CA . ASP A 1 178 ? -27.637 14.034 25.625 1.00 50.38 178 ASP A CA 1
ATOM 1351 C C . ASP A 1 178 ? -29.052 14.580 25.902 1.00 50.38 178 ASP A C 1
ATOM 1353 O O . ASP A 1 178 ? -29.221 15.461 26.745 1.00 50.38 178 ASP A O 1
ATOM 1357 N N . ASP A 1 179 ? -30.087 13.982 25.303 1.00 51.84 179 ASP A N 1
ATOM 1358 C CA . ASP A 1 179 ? -31.493 14.342 25.547 1.00 51.84 179 ASP A CA 1
ATOM 1359 C C . ASP A 1 179 ? -31.925 14.057 27.003 1.00 51.84 179 ASP A C 1
ATOM 136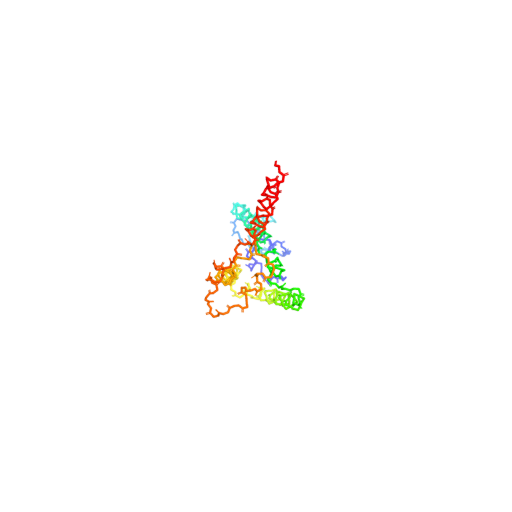1 O O . ASP A 1 179 ? -32.669 14.807 27.631 1.00 51.84 179 ASP A O 1
ATOM 1365 N N . SER A 1 180 ? -31.364 13.014 27.625 1.00 50.41 180 SER A N 1
ATOM 1366 C CA . SER A 1 180 ? -31.699 12.634 29.006 1.00 50.41 180 SER A CA 1
ATOM 1367 C C . SER A 1 180 ? -31.175 13.629 30.046 1.00 50.41 180 SER A C 1
ATOM 1369 O O . SER A 1 180 ? -31.766 13.777 31.118 1.00 50.41 180 SER A O 1
ATOM 1371 N N . ARG A 1 181 ? -30.059 14.311 29.746 1.00 49.44 181 ARG A N 1
ATOM 1372 C CA . ARG A 1 181 ? -29.447 15.300 30.645 1.00 49.44 181 ARG A CA 1
ATOM 1373 C C . ARG A 1 181 ? -30.087 16.678 30.480 1.00 49.44 181 ARG A C 1
ATOM 1375 O O . ARG A 1 181 ? -30.265 17.337 31.497 1.00 49.44 181 ARG A O 1
ATOM 1382 N N . SER A 1 182 ? -30.500 17.044 29.258 1.00 51.50 182 SER A N 1
ATOM 1383 C CA . SER A 1 182 ? -31.296 18.255 28.986 1.00 51.50 182 SER A CA 1
ATOM 1384 C C . SER A 1 182 ? -32.667 18.188 29.663 1.00 51.50 182 SER A C 1
ATOM 1386 O O . SER A 1 182 ? -33.009 19.084 30.431 1.00 51.50 182 SER A O 1
ATOM 1388 N N . ASN A 1 183 ? -33.388 17.068 29.505 1.00 52.19 183 ASN A N 1
ATOM 1389 C CA . ASN A 1 183 ? -34.692 16.872 30.147 1.00 52.19 183 ASN A CA 1
ATOM 1390 C C . ASN A 1 183 ? -34.601 16.855 31.679 1.00 52.19 183 ASN A C 1
ATOM 1392 O O . ASN A 1 183 ? -35.490 17.360 32.353 1.00 52.19 183 ASN A O 1
ATOM 1396 N N . SER A 1 184 ? -33.519 16.310 32.249 1.00 59.12 184 SER A N 1
ATOM 1397 C CA . SER A 1 184 ? -33.320 16.302 33.707 1.00 59.12 184 SER A CA 1
ATOM 1398 C C . SER A 1 184 ? -32.982 17.691 34.261 1.00 59.12 184 SER A C 1
ATOM 1400 O O . SER A 1 184 ? -33.376 17.999 35.383 1.00 59.12 184 SER A O 1
ATOM 1402 N N . SER A 1 185 ? -32.278 18.541 33.499 1.00 58.22 185 SER A N 1
ATOM 1403 C CA . SER A 1 185 ? -32.061 19.945 33.874 1.00 58.22 185 SER A CA 1
ATOM 1404 C C . SER A 1 185 ? -33.315 20.803 33.698 1.00 58.22 185 SER A C 1
ATOM 1406 O O . SER A 1 185 ? -33.582 21.616 34.572 1.00 58.22 185 SER A O 1
ATOM 1408 N N . GLU A 1 186 ? -34.117 20.590 32.648 1.00 63.09 186 GLU A N 1
ATOM 1409 C CA . GLU A 1 186 ? -35.396 21.295 32.458 1.00 63.09 186 GLU A CA 1
ATOM 1410 C C . GLU A 1 186 ? -36.450 20.874 33.493 1.00 63.09 186 GLU A C 1
ATOM 1412 O O . GLU A 1 186 ? -37.112 21.744 34.055 1.00 63.09 186 GLU A O 1
ATOM 1417 N N . LEU A 1 187 ? -36.555 19.580 33.839 1.00 63.75 187 LEU A N 1
ATOM 1418 C CA . LEU A 1 187 ? -37.410 19.129 34.950 1.00 63.75 187 LEU A CA 1
ATOM 1419 C C . LEU A 1 187 ? -36.954 19.716 36.291 1.00 63.75 187 LEU A C 1
ATOM 1421 O O . LEU A 1 187 ? -37.790 20.110 37.099 1.00 63.75 187 LEU A O 1
ATOM 1425 N N . ALA A 1 188 ? -35.643 19.770 36.550 1.00 61.81 188 ALA A N 1
ATOM 1426 C CA . ALA A 1 188 ? -35.118 20.341 37.788 1.00 61.81 188 ALA A CA 1
ATOM 1427 C C . ALA A 1 188 ? -35.359 21.857 37.869 1.00 61.81 188 ALA A C 1
ATOM 1429 O O . ALA A 1 188 ? -35.693 22.354 38.939 1.00 61.81 188 ALA A O 1
ATOM 1430 N N . SER A 1 189 ? -35.237 22.583 36.755 1.00 66.69 189 SER A N 1
ATOM 1431 C CA . SER A 1 189 ? -35.561 24.011 36.685 1.00 66.69 189 SER A CA 1
ATOM 1432 C C . SER A 1 189 ? -37.061 24.274 36.858 1.00 66.69 189 SER A C 1
ATOM 1434 O O . SER A 1 189 ? -37.417 25.138 37.653 1.00 66.69 189 SER A O 1
ATOM 1436 N N . GLY A 1 190 ? -37.935 23.484 36.222 1.00 64.94 190 GLY A N 1
ATOM 1437 C CA . GLY A 1 190 ? -39.391 23.618 36.368 1.00 64.94 190 GLY A CA 1
ATOM 1438 C C . GLY A 1 190 ? -39.895 23.329 37.787 1.00 64.94 190 GLY A C 1
ATOM 1439 O O . GLY A 1 190 ? -40.745 24.052 38.300 1.00 64.94 190 GLY A O 1
ATOM 1440 N N . LEU A 1 191 ? -39.308 22.337 38.469 1.00 61.94 191 LEU A N 1
ATOM 1441 C CA . LEU A 1 191 ? -39.636 22.025 39.866 1.00 61.94 191 LEU A CA 1
ATOM 1442 C C . LEU A 1 191 ? -39.184 23.118 40.846 1.00 61.94 191 LEU A C 1
ATOM 1444 O O . LEU A 1 191 ? -39.814 23.302 41.885 1.00 61.94 191 LEU A O 1
ATOM 1448 N N . LEU A 1 192 ? -38.103 23.842 40.544 1.00 61.88 192 LEU A N 1
ATOM 1449 C CA . LEU A 1 192 ? -37.653 24.964 41.371 1.00 61.88 192 LEU A CA 1
ATOM 1450 C C . LEU A 1 192 ? -38.546 26.200 41.184 1.00 61.88 192 LEU A C 1
ATOM 1452 O O . LEU A 1 192 ? -38.790 26.915 42.156 1.00 61.88 192 LEU A O 1
ATOM 1456 N N . GLU A 1 193 ? -39.085 26.414 39.982 1.00 66.69 193 GLU A N 1
ATOM 1457 C CA . GLU A 1 193 ? -39.999 27.522 39.678 1.00 66.69 193 GLU A CA 1
ATOM 1458 C C . GLU A 1 193 ? -41.377 27.328 40.345 1.00 66.69 193 GLU A C 1
ATOM 1460 O O . GLU A 1 193 ? -41.834 28.226 41.054 1.00 66.69 193 GLU A O 1
ATOM 1465 N N . GLU A 1 194 ? -41.967 26.122 40.281 1.00 61.25 194 GLU A N 1
ATOM 1466 C CA . GLU A 1 194 ? -43.236 25.806 40.975 1.00 61.25 194 GLU A CA 1
ATOM 1467 C C . GLU A 1 194 ? -43.135 25.951 42.507 1.00 61.25 194 GLU A C 1
ATOM 1469 O O . GLU A 1 194 ? -44.072 26.414 43.162 1.00 61.25 194 GLU A O 1
ATOM 1474 N N . THR A 1 195 ? -41.991 25.599 43.112 1.00 59.78 195 THR A N 1
ATOM 1475 C CA . THR A 1 195 ? -41.804 25.756 44.570 1.00 59.78 195 THR A CA 1
ATOM 1476 C C . THR A 1 195 ? -41.662 27.211 45.020 1.00 59.78 195 THR A C 1
ATOM 1478 O O . THR A 1 195 ? -41.920 27.509 46.187 1.00 59.78 195 THR A O 1
ATOM 1481 N N . SER A 1 196 ? -41.283 28.121 44.115 1.00 58.84 196 SER A N 1
ATOM 1482 C CA . SER A 1 196 ? -41.159 29.552 44.410 1.00 58.84 196 SER A CA 1
ATOM 1483 C C . SER A 1 196 ? -42.506 30.277 44.347 1.00 58.84 196 SER A C 1
ATOM 1485 O O . SER A 1 196 ? -42.710 31.231 45.095 1.00 58.84 196 SER A O 1
ATOM 1487 N N . GLU A 1 197 ? -43.429 29.839 43.489 1.00 57.84 197 GLU A N 1
ATOM 1488 C CA . GLU A 1 197 ? -44.764 30.443 43.361 1.00 57.84 197 GLU A CA 1
ATOM 1489 C C . GLU A 1 197 ? -45.732 29.986 44.464 1.00 57.84 197 GLU A C 1
ATOM 1491 O O . GLU A 1 197 ? -46.626 30.733 44.849 1.00 57.84 197 GLU A O 1
ATOM 1496 N N . ALA A 1 198 ? -45.523 28.801 45.047 1.00 54.06 198 ALA A N 1
ATOM 1497 C CA . ALA A 1 198 ? -46.359 28.275 46.130 1.00 54.06 198 ALA A CA 1
ATOM 1498 C C . ALA A 1 198 ? -46.123 28.937 47.508 1.00 54.06 198 ALA A C 1
ATOM 1500 O O . ALA A 1 198 ? -46.813 28.601 48.473 1.00 54.06 198 ALA A O 1
ATOM 1501 N N . HIS A 1 199 ? -45.139 29.837 47.623 1.00 50.69 199 HIS A N 1
ATOM 1502 C CA . HIS A 1 199 ? -44.699 30.420 48.897 1.00 50.69 199 HIS A CA 1
ATOM 1503 C C . HIS A 1 199 ? -44.844 31.953 48.994 1.00 50.69 199 HIS A C 1
ATOM 1505 O O . HIS A 1 199 ? -44.393 32.530 49.990 1.00 50.69 199 HIS A O 1
ATOM 1511 N N . SER A 1 200 ? -45.485 32.591 48.005 1.00 44.88 200 SER A N 1
ATOM 1512 C CA . SER A 1 200 ? -45.881 34.012 48.011 1.00 44.88 200 SER A CA 1
ATOM 1513 C C . SER A 1 200 ? -47.394 34.181 48.103 1.00 44.88 200 SER A C 1
ATOM 1515 O O . SER A 1 200 ? -47.790 35.287 48.537 1.00 44.88 200 SER A O 1
#

Sequence (200 aa):
ITKDSCEEYVKCGACALDDRCNWSPGSGICALKTSSLYDDLTDICESRTAQEKSGTWLALASLIFYVAMYAVGLGNLPWLIQSEIFGQGIRSKAGSIATATNWTSNFIVSVTFLTMTLHITASGTFWLYAGIMLLGLLFVFFMVPETKGLKLEDVQKLFVGNGLPYRAQAAAAPKNSDDSRSNSSELASGLLEETSEAHS

Secondary structure (DSSP, 8-state):
---SSGGG--SHHHHTTSTTEEEETTTTEEEETTSTTGGG-BS-----HHHHHHHHHHHHHHHHHHHHHHHHTTTTHHHHHHHHHS-TTTHHHHHHHHHHHHHHHHHHHHHHHHHHHHHH-HHHHHHHHHHHHHHHHHHHHHHS---TT--HHHHHHHTTS-SS-HHHHHHHS---TTHHHHHHHHHHHHHHHHHHHTT-

Mean predicted aligned error: 17.06 Å

Foldseek 3Di:
DDDPAQQVPQDQVVLLVDPQWFAQPVVSGIHGCPDPCVVRTDSDPPPPCVVVVVVVVVVVVVVVVVVVCCVVPVVCVVVVVLVLLDDPPCSVVVVVVVVVVVVVVVVVCVVVVVVCCVVPNPVVSVVVVVVVVVVVVVCCVVPPAPSPQDDSVLSVVLVVDDDDPSVVSSVVRDRDPPVVVVVVVVVVVVVVVVVVVVPD

Radius of gyration: 32.55 Å; Cα contacts (8 Å, |Δi|>4): 118; chains: 1; bounding box: 85×48×85 Å

Solvent-accessible surface area (backbone atoms only — not comparable to full-atom values): 11889 Å² total; per-residue (Å²): 137,86,70,97,48,42,70,75,33,84,43,59,78,65,23,68,71,36,93,64,31,32,31,22,70,90,79,68,47,24,35,47,63,84,40,99,58,41,95,56,46,39,94,62,71,73,66,78,47,85,71,42,58,63,52,51,53,51,52,50,53,52,50,53,50,50,51,53,52,34,56,72,38,77,66,43,46,61,65,52,50,56,61,60,71,40,54,88,92,50,32,66,64,57,47,51,52,53,51,50,54,52,52,52,51,51,50,52,49,62,65,47,48,64,58,40,32,74,74,67,34,59,69,57,45,51,52,52,53,50,49,54,51,50,54,51,50,50,49,46,68,76,72,53,75,89,66,82,91,58,55,66,73,56,54,49,47,71,76,69,63,78,99,59,63,69,71,59,50,67,71,66,51,80,85,67,79,58,63,63,55,53,52,52,51,52,52,51,51,52,56,54,52,57,62,57,64,78,74,115

InterPro domains:
  IPR003663 Sugar/inositol transporter [PR00171] (60-81)
  IPR003663 Sugar/inositol transporter [PR00171] (83-95)
  IPR005828 Major facilitator, sugar transporter-like [PF00083] (49-159)
  IPR020846 Major facilitator superfamily domain [PS50850] (1-148)
  IPR036259 MFS transporter superfamily [G3DSA:1.20.1250.20] (24-163)
  IPR036259 MFS transporter superfamily [SSF103473] (55-156)
  IPR050814 Myo-inositol Transporter [PTHR48020] (51-175)

pLDDT: mean 74.12, std 13.8, range [44.88, 95.12]